Protein AF-A0A848LYD4-F1 (afdb_monomer)

pLDDT: mean 81.59, std 17.1, range [39.34, 98.25]

Radius of gyration: 29.25 Å; Cα contacts (8 Å, |Δi|>4): 352; chains: 1; bounding box: 57×79×86 Å

Nearest PDB structures (foldseek):
  7xdi-assembly1_E  TM=4.399E-01  e=3.791E-01  Sulfolobus spindle-shaped virus
  8oe4-assembly1_C  TM=4.076E-01  e=7.966E-01  Homo sapiens
  6wdq-assembly1_C  TM=4.284E-01  e=2.921E+00  Homo sapiens
  8oe0-assembly1_D  TM=6.228E-01  e=7.862E+00  Mus musculus

Mean predicted aligned error: 12.36 Å

Foldseek 3Di:
DWDKDFDAFLFFLLNVCVVLPHQDSVVQQVQPVVVDDPVDDRRGDDGRDITGHGHPVNPDPDDDDDDPPDDDDDDRRHRWDKDKAFDADPVRQGDAQWKKKKFACAVDPPDHTDIDIDGQHRRNMDIDTGGDGFKMKMKTFAQDDPPPVPPPPDPPDDDDDDDDDDDDDDDDDDDDDDDDDDDDDDDDDDDDDDDDDDDDDDDDDDDDDDDPPDPPVPPPRDGDMDMDMDGPSRQGDLLFPLNLLVLLVSVVQDDPDSPDSDDDPRSQVSLLVVCVVVVHDSPDGPVDVVSSVVSSVVSCCVVVVVD

Organism: NCBI:txid394095

Solvent-accessible surface area (backbone atoms only — not comparable to full-atom values): 20006 Å² total; per-residue (Å²): 122,62,44,79,44,70,38,47,76,27,54,44,52,66,59,51,32,48,76,73,70,44,53,55,65,62,65,50,49,65,61,35,50,91,74,55,46,97,94,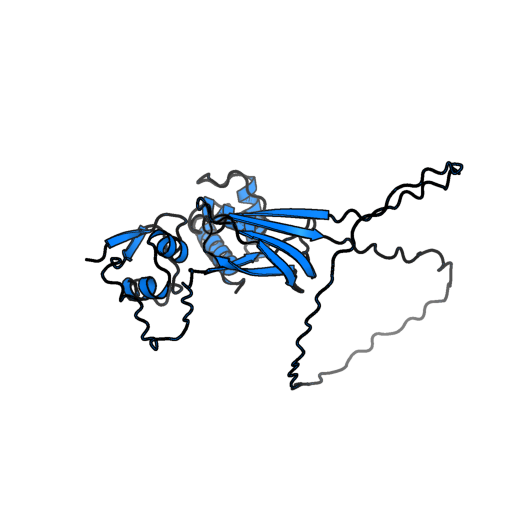41,65,83,72,71,60,54,62,71,40,78,41,45,42,73,38,81,84,74,49,79,75,91,81,81,93,75,71,85,96,61,93,81,85,86,80,83,68,70,48,63,41,80,45,77,46,72,55,57,51,100,86,67,47,53,49,47,64,28,43,33,40,39,38,39,44,65,88,49,92,95,58,82,59,56,74,45,75,53,58,19,37,92,78,8,41,40,80,44,82,39,67,74,40,54,34,32,40,39,36,37,49,42,76,75,76,75,70,75,79,70,69,83,81,79,79,81,80,80,89,75,80,90,75,93,74,80,90,81,83,87,83,82,91,83,85,88,82,90,81,92,73,84,88,81,91,81,88,84,76,94,75,90,80,89,82,82,86,84,81,88,82,83,89,84,90,76,96,74,84,85,70,87,65,78,81,72,72,75,80,68,78,72,65,44,74,47,78,46,82,43,71,38,73,62,58,40,49,55,92,39,58,28,13,42,37,50,51,39,39,74,70,72,30,64,56,68,71,53,86,42,86,59,83,50,74,56,35,46,49,29,52,48,50,54,38,40,74,74,69,42,80,83,83,69,64,84,85,39,66,72,55,44,53,50,48,40,51,51,54,47,48,56,66,64,58,76,108

Secondary structure (DSSP, 8-state):
-PEEEEPPTT--HHHHHHHTT-S-SHHHHHHTGGG--TTS-TT---TT-EEEE--TTTS--------TTS-----PPPPEEEEEE--B-TTS-B-TT-EEEEEEE---TT-PPPEEEEE--TT--EEEEEES-SEEEEEEEE----------TT---------------------------------------------------------------------EEEEEEEETT-PPPTTSHHHHHHHHHHTT---S-TT-SS--HHHHHHHHHHHHHTT--TT--TT-HHHHHHHHHHHHHHHHH--

Structure (mmCIF, N/CA/C/O backbone):
data_AF-A0A848LYD4-F1
#
_entry.id   AF-A0A848LYD4-F1
#
loop_
_atom_site.group_PDB
_atom_site.id
_atom_site.type_symbol
_atom_site.label_atom_id
_atom_site.label_alt_id
_atom_site.label_comp_id
_atom_site.label_asym_id
_atom_site.label_entity_id
_atom_site.label_seq_id
_atom_site.pdbx_PDB_ins_code
_atom_site.Cartn_x
_atom_site.Cartn_y
_atom_site.Cartn_z
_atom_site.occupancy
_atom_site.B_iso_or_equiv
_atom_site.auth_seq_id
_atom_site.auth_comp_id
_atom_site.auth_asym_id
_atom_site.auth_atom_id
_atom_site.pdbx_PDB_model_num
ATOM 1 N N . MET A 1 1 ? -13.965 15.635 22.697 1.00 81.81 1 MET A N 1
ATOM 2 C CA . MET A 1 1 ? -13.596 16.710 21.754 1.00 81.81 1 MET A CA 1
ATOM 3 C C . MET A 1 1 ? -12.701 16.054 20.736 1.00 81.81 1 MET A C 1
ATOM 5 O O . MET A 1 1 ? -11.676 15.542 21.181 1.00 81.81 1 MET A O 1
ATOM 9 N N . PRO A 1 2 ? -13.086 16.040 19.452 1.00 91.94 2 PRO A N 1
ATOM 10 C CA . PRO A 1 2 ? -12.302 15.390 18.412 1.00 91.94 2 PRO A CA 1
ATOM 11 C C . PRO A 1 2 ? -10.880 15.954 18.400 1.00 91.94 2 PRO A C 1
ATOM 13 O O . PRO A 1 2 ? -10.668 17.156 18.590 1.00 91.94 2 PRO A O 1
ATOM 16 N N . GLU A 1 3 ? -9.904 15.066 18.247 1.00 95.94 3 GLU A N 1
ATOM 17 C CA . GLU A 1 3 ? -8.510 15.442 18.054 1.00 95.94 3 GLU A CA 1
ATOM 18 C C . GLU A 1 3 ? -8.339 15.871 16.596 1.00 95.94 3 GLU A C 1
ATOM 20 O O . GLU A 1 3 ? -8.853 15.234 15.684 1.00 95.94 3 GLU A O 1
ATOM 25 N N . THR A 1 4 ? -7.621 16.963 16.364 1.00 97.25 4 THR A N 1
ATOM 26 C CA . THR A 1 4 ? -7.247 17.369 15.010 1.00 97.25 4 THR A CA 1
ATOM 27 C C . THR A 1 4 ? -5.882 16.768 14.673 1.00 97.25 4 THR A C 1
ATOM 29 O O . THR A 1 4 ? -4.929 16.978 15.421 1.00 97.25 4 THR A O 1
ATOM 32 N N . TYR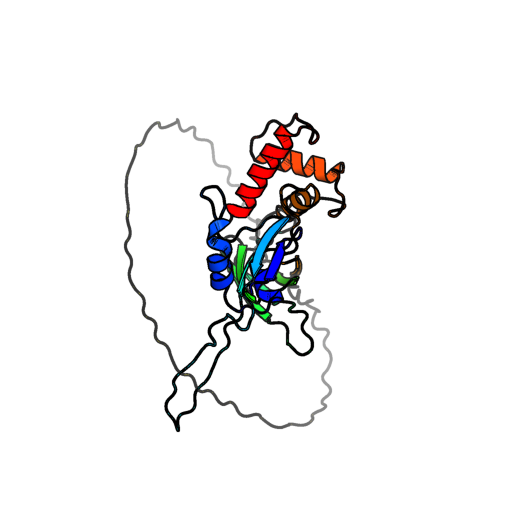 A 1 5 ? -5.793 16.020 13.574 1.00 97.12 5 TYR A N 1
ATOM 33 C CA . TYR A 1 5 ? -4.588 15.330 13.115 1.00 97.12 5 TYR A CA 1
ATOM 34 C C . TYR A 1 5 ? -4.152 15.859 11.748 1.00 97.12 5 TYR A C 1
ATOM 36 O O . TYR A 1 5 ? -4.959 15.907 10.827 1.00 97.12 5 TYR A O 1
ATOM 44 N N . GLU A 1 6 ? -2.885 16.243 11.610 1.00 97.44 6 GLU A N 1
ATOM 45 C CA . GLU A 1 6 ? -2.305 16.655 10.328 1.00 97.44 6 GLU A CA 1
ATOM 46 C C . GLU A 1 6 ? -1.658 15.442 9.649 1.00 97.44 6 GLU A C 1
ATOM 48 O O . GLU A 1 6 ? -0.762 14.816 10.221 1.00 97.44 6 GLU A O 1
ATOM 53 N N . VAL A 1 7 ? -2.136 15.103 8.451 1.00 95.56 7 VAL A N 1
ATOM 54 C CA . VAL A 1 7 ? -1.667 13.962 7.655 1.00 95.56 7 VAL A CA 1
ATOM 55 C C . VAL A 1 7 ? -0.222 14.193 7.236 1.00 95.56 7 VAL A C 1
ATOM 57 O O . VAL A 1 7 ? 0.111 15.232 6.658 1.00 95.56 7 VAL A O 1
ATOM 60 N N . LYS A 1 8 ? 0.655 13.225 7.509 1.00 92.00 8 LYS A N 1
ATOM 61 C CA . LYS A 1 8 ? 2.065 13.313 7.112 1.00 92.00 8 LYS A CA 1
ATOM 62 C C . LYS A 1 8 ? 2.286 12.725 5.715 1.00 92.00 8 LYS A C 1
ATOM 64 O O . LYS A 1 8 ? 1.507 11.882 5.277 1.00 92.00 8 LYS A O 1
ATOM 69 N N . PRO A 1 9 ? 3.364 13.125 5.014 1.00 84.69 9 PRO A N 1
ATOM 70 C CA . PRO A 1 9 ? 3.758 12.474 3.769 1.00 84.69 9 PRO A CA 1
ATOM 71 C C . PRO A 1 9 ? 3.884 10.956 3.932 1.00 84.69 9 PRO A C 1
ATOM 73 O O . PRO A 1 9 ? 4.543 10.495 4.863 1.00 84.69 9 PRO A O 1
ATOM 76 N N . GLY A 1 10 ? 3.256 10.212 3.018 1.00 80.88 10 GLY A N 1
ATOM 77 C CA . GLY A 1 10 ? 3.262 8.748 2.995 1.00 80.88 10 GLY A CA 1
ATOM 78 C C . GLY A 1 10 ? 2.257 8.076 3.936 1.00 80.88 10 GLY A C 1
ATOM 79 O O . GLY A 1 10 ? 2.180 6.858 3.938 1.00 80.88 10 GLY A O 1
ATOM 80 N N . GLU A 1 11 ? 1.481 8.824 4.729 1.00 89.44 11 GLU A N 1
ATOM 81 C CA . GLU A 1 11 ? 0.386 8.233 5.507 1.00 89.44 11 GLU A CA 1
ATOM 82 C C . GLU A 1 11 ? -0.871 8.089 4.643 1.00 89.44 11 GLU A C 1
ATOM 84 O O . GLU A 1 11 ? -1.305 9.049 4.006 1.00 89.44 11 GLU A O 1
ATOM 89 N N . ASP A 1 12 ? -1.495 6.913 4.680 1.00 90.62 12 ASP A N 1
ATOM 90 C CA . ASP A 1 12 ? -2.845 6.703 4.160 1.00 90.62 12 ASP A CA 1
ATOM 91 C C . ASP A 1 12 ? -3.890 6.665 5.291 1.00 90.62 12 ASP A C 1
ATOM 93 O O . ASP A 1 12 ? -3.578 6.542 6.483 1.00 90.62 12 ASP A O 1
ATOM 97 N N . LEU A 1 13 ? -5.167 6.790 4.920 1.00 93.12 13 LEU A N 1
ATOM 98 C CA . LEU A 1 13 ? -6.261 6.857 5.887 1.00 93.12 13 LEU A CA 1
ATOM 99 C C . LEU A 1 13 ? -6.416 5.550 6.684 1.00 93.12 13 LEU A C 1
ATOM 101 O O . LEU A 1 13 ? -6.798 5.597 7.855 1.00 93.12 13 LEU A O 1
ATOM 105 N N . VAL A 1 14 ? -6.096 4.401 6.084 1.00 93.62 14 VAL A N 1
ATOM 106 C CA . VAL A 1 14 ? -6.198 3.073 6.707 1.00 93.62 14 VAL A CA 1
ATOM 107 C C . VAL A 1 14 ? -5.143 2.913 7.807 1.00 93.62 14 VAL A C 1
ATOM 109 O O . VAL A 1 14 ? -5.467 2.499 8.922 1.00 93.62 14 VAL A O 1
ATOM 112 N N . HIS A 1 15 ? -3.906 3.332 7.550 1.00 92.12 15 HIS A N 1
ATOM 113 C CA . HIS A 1 15 ? -2.811 3.366 8.511 1.00 92.12 15 HIS A CA 1
ATOM 114 C C . HIS A 1 15 ? -3.064 4.367 9.633 1.00 92.12 15 HIS A C 1
ATOM 116 O O . HIS A 1 15 ? -2.815 4.048 10.798 1.00 92.12 15 HIS A O 1
ATOM 122 N N . ILE A 1 16 ? -3.607 5.549 9.322 1.00 94.50 16 ILE A N 1
ATOM 123 C CA . ILE A 1 16 ? -4.006 6.526 10.345 1.00 94.50 16 ILE A CA 1
ATOM 124 C C . ILE A 1 16 ? -5.111 5.940 11.231 1.00 94.50 16 ILE A C 1
ATOM 126 O O . ILE A 1 16 ? -5.024 6.023 12.461 1.00 94.50 16 ILE A O 1
ATOM 130 N N . ALA A 1 17 ? -6.124 5.305 10.633 1.00 94.44 17 ALA A N 1
ATOM 131 C CA . ALA A 1 17 ? -7.200 4.638 11.358 1.00 94.44 17 ALA A CA 1
ATOM 132 C C . ALA A 1 17 ? -6.654 3.557 12.296 1.00 94.44 17 ALA A C 1
ATOM 134 O O . ALA A 1 17 ? -6.949 3.564 13.494 1.00 94.44 17 ALA A O 1
ATOM 135 N N . HIS A 1 18 ? -5.790 2.687 11.779 1.00 93.25 18 HIS A N 1
ATOM 136 C CA . HIS A 1 18 ? -5.153 1.631 12.552 1.00 93.25 18 HIS A CA 1
ATOM 137 C C . HIS A 1 18 ? -4.287 2.191 13.695 1.00 93.25 18 HIS A C 1
ATOM 139 O O . HIS A 1 18 ? -4.443 1.786 14.847 1.00 93.25 18 HIS A O 1
ATOM 145 N N . ALA A 1 19 ? -3.445 3.195 13.424 1.00 92.38 19 ALA A N 1
ATOM 146 C CA . ALA A 1 19 ? -2.575 3.829 14.419 1.00 92.38 19 ALA A CA 1
ATOM 147 C C . ALA A 1 19 ? -3.354 4.531 15.543 1.00 92.38 19 ALA A C 1
ATOM 149 O O . ALA A 1 19 ? -2.893 4.595 16.685 1.00 92.38 19 ALA A O 1
ATOM 150 N N . LYS A 1 20 ? -4.549 5.045 15.240 1.00 93.81 20 LYS A N 1
ATOM 151 C CA . LYS A 1 20 ? -5.457 5.645 16.225 1.00 9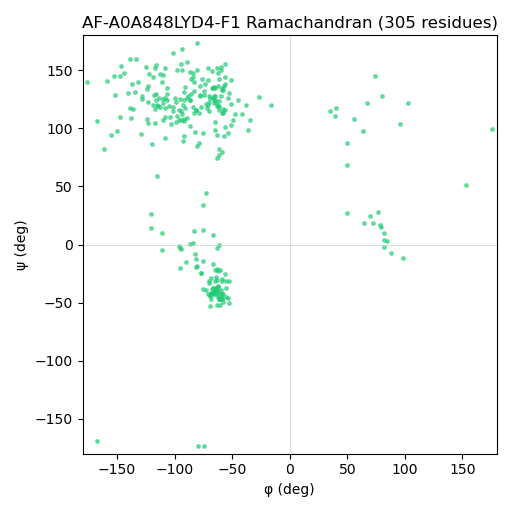3.81 20 LYS A CA 1
ATOM 152 C C . LYS A 1 20 ? -6.377 4.619 16.906 1.00 93.81 20 LYS A C 1
ATOM 154 O O . LYS A 1 20 ? -7.144 4.988 17.796 1.00 93.81 20 LYS A O 1
ATOM 159 N N . GLY A 1 21 ? -6.255 3.336 16.559 1.00 91.88 21 GLY A N 1
ATOM 160 C CA . GLY A 1 21 ? -6.992 2.234 17.175 1.00 91.88 21 GLY A CA 1
ATOM 161 C C . GLY A 1 21 ? -8.446 2.134 16.720 1.00 91.88 21 GLY A C 1
ATOM 162 O O . GLY A 1 21 ? -9.287 1.679 17.497 1.00 91.88 21 GLY A O 1
ATOM 163 N N . PHE A 1 22 ? -8.750 2.593 15.505 1.00 91.81 22 PHE A N 1
ATOM 164 C CA . PHE A 1 22 ? -10.034 2.342 14.863 1.00 91.81 22 PHE A CA 1
ATOM 165 C C . PHE A 1 22 ? -10.022 0.984 14.170 1.00 91.81 22 PHE A C 1
ATOM 167 O O . PHE A 1 22 ? -9.013 0.531 13.637 1.00 91.81 22 PHE A O 1
ATOM 174 N N . ASN A 1 23 ? -11.192 0.356 14.157 1.00 91.19 23 ASN A N 1
ATOM 175 C CA . ASN A 1 23 ? -11.413 -0.967 13.578 1.00 91.19 23 ASN A CA 1
ATOM 176 C C . ASN A 1 23 ? -12.278 -0.878 12.308 1.00 91.19 23 ASN A C 1
ATOM 178 O O . ASN A 1 23 ? -12.572 -1.891 11.681 1.00 91.19 23 ASN A O 1
ATOM 182 N N . ASN A 1 24 ? -12.752 0.330 11.993 1.00 90.88 24 ASN A N 1
ATOM 183 C CA . ASN A 1 24 ? -13.570 0.651 10.837 1.00 90.88 24 ASN A CA 1
ATOM 184 C C . ASN A 1 24 ? -13.113 2.006 10.275 1.00 90.88 24 ASN A C 1
ATOM 186 O O . ASN A 1 24 ? -12.986 2.977 11.026 1.00 90.88 24 ASN A O 1
ATOM 190 N N . LEU A 1 25 ? -12.884 2.051 8.965 1.00 93.69 25 LEU A N 1
ATOM 191 C CA . LEU A 1 25 ? -12.513 3.247 8.222 1.00 93.69 25 LEU A CA 1
ATOM 192 C C . LEU A 1 25 ? -13.678 4.243 8.118 1.00 93.69 25 LEU A C 1
ATOM 194 O O . LEU A 1 25 ? -13.451 5.453 8.144 1.00 93.69 25 LEU A O 1
ATOM 198 N N . ASP A 1 26 ? -14.923 3.750 8.083 1.00 93.19 26 ASP A N 1
ATOM 199 C CA . ASP A 1 26 ? -16.129 4.570 7.906 1.00 93.19 26 ASP A CA 1
ATOM 200 C C . ASP A 1 26 ? -16.225 5.683 8.945 1.00 93.19 26 ASP A C 1
ATOM 202 O O . ASP A 1 26 ? -16.599 6.804 8.625 1.00 93.19 26 ASP A O 1
ATOM 206 N N . THR A 1 27 ? -15.821 5.410 10.188 1.00 92.69 27 THR A N 1
ATOM 207 C CA . THR A 1 27 ? -15.883 6.408 11.259 1.00 92.69 27 THR A CA 1
ATOM 208 C C . THR A 1 27 ? -14.990 7.618 10.984 1.00 92.69 27 THR A C 1
ATOM 210 O O . THR A 1 27 ? -15.367 8.747 11.294 1.00 92.69 27 THR A O 1
ATOM 213 N N . LEU A 1 28 ? -13.818 7.402 10.383 1.00 94.38 28 LEU A N 1
ATOM 214 C CA . LEU A 1 28 ? -12.938 8.489 9.957 1.00 94.38 28 LEU A CA 1
ATOM 215 C C . LEU A 1 28 ? -13.458 9.164 8.688 1.00 94.38 28 LEU A C 1
ATOM 217 O O . LEU A 1 28 ? -13.392 10.388 8.597 1.00 94.38 28 LEU A O 1
ATOM 221 N N . LEU A 1 29 ? -14.013 8.402 7.743 1.00 95.06 29 LEU A N 1
ATOM 222 C CA . LEU A 1 29 ? -14.612 8.952 6.524 1.00 95.06 29 LEU A CA 1
ATOM 223 C C . LEU A 1 29 ? -15.793 9.882 6.834 1.00 95.06 29 LEU A C 1
ATOM 225 O O . LEU A 1 29 ? -15.845 10.988 6.300 1.00 95.06 29 LEU A O 1
ATOM 229 N N . GLU A 1 30 ? -16.707 9.464 7.712 1.00 94.88 30 GLU A N 1
ATOM 230 C CA . GLU A 1 30 ? -17.881 10.236 8.142 1.00 94.88 30 GLU A CA 1
ATOM 231 C C . GLU A 1 30 ? -17.485 11.492 8.925 1.00 94.88 30 GLU A C 1
ATOM 233 O O . GLU A 1 30 ? -18.010 12.576 8.674 1.00 94.88 30 GLU A O 1
ATOM 238 N N . ALA A 1 31 ? -16.513 11.381 9.837 1.00 94.94 31 ALA A N 1
ATOM 239 C CA . ALA A 1 31 ? -16.013 12.529 10.596 1.00 94.94 31 ALA A CA 1
ATOM 240 C C . ALA A 1 31 ? -15.352 13.598 9.706 1.00 94.94 31 ALA A C 1
ATOM 242 O O . ALA A 1 31 ? -15.250 14.758 10.109 1.00 94.94 31 ALA A O 1
ATOM 243 N N . ASN A 1 32 ? -14.918 13.211 8.502 1.00 95.94 32 ASN A N 1
ATOM 244 C CA . ASN A 1 32 ? -14.182 14.045 7.558 1.00 95.94 32 ASN A CA 1
ATOM 245 C C . ASN A 1 32 ? -14.905 14.211 6.218 1.00 95.94 32 ASN A C 1
ATOM 247 O O . ASN A 1 32 ? -14.259 14.485 5.212 1.00 95.94 32 ASN A O 1
ATOM 251 N N . GLU A 1 33 ? -16.239 14.099 6.194 1.00 95.69 33 GLU A N 1
ATOM 252 C CA . GLU A 1 33 ? -17.035 14.174 4.959 1.00 95.69 33 GLU A CA 1
ATOM 253 C C . GLU A 1 33 ? -16.743 15.437 4.126 1.00 95.69 33 GLU A C 1
ATOM 255 O O . GLU A 1 33 ? -16.757 15.404 2.899 1.00 95.69 33 GLU A O 1
ATOM 260 N N . ALA A 1 34 ? -16.390 16.539 4.793 1.00 93.94 34 ALA A N 1
ATOM 261 C CA . ALA A 1 34 ? -16.045 17.807 4.157 1.00 93.94 34 ALA A CA 1
ATOM 262 C C . ALA A 1 34 ? -14.746 17.786 3.322 1.00 93.94 34 ALA A C 1
ATOM 264 O O . ALA A 1 34 ? -14.541 18.712 2.538 1.00 93.94 34 ALA A O 1
ATOM 265 N N . LEU A 1 35 ? -13.869 16.787 3.489 1.00 92.75 35 LEU A N 1
ATOM 266 C CA . LEU A 1 35 ? -12.648 16.643 2.684 1.00 92.75 35 LEU A CA 1
ATOM 267 C C . LEU A 1 35 ? -12.905 15.978 1.328 1.00 92.75 35 LEU A C 1
ATOM 269 O O . LEU A 1 35 ? -12.083 16.120 0.424 1.00 92.75 35 LEU A O 1
ATOM 273 N N . TRP A 1 36 ? -14.024 15.267 1.171 1.00 91.62 36 TRP A N 1
ATOM 274 C CA . TRP A 1 36 ? -14.315 14.475 -0.023 1.00 91.62 36 TRP A CA 1
ATOM 275 C C . TRP A 1 36 ? -15.107 15.318 -1.032 1.00 91.62 36 TRP A C 1
ATOM 277 O O . TRP A 1 36 ? -16.329 15.435 -0.959 1.00 91.62 36 TRP A O 1
ATOM 287 N N . THR A 1 37 ? -14.395 15.957 -1.957 1.00 90.69 37 THR A N 1
ATOM 288 C CA . THR A 1 37 ? -14.969 16.731 -3.073 1.00 90.69 37 THR A CA 1
ATOM 289 C C . THR A 1 37 ? -15.116 15.879 -4.336 1.00 90.69 37 THR A C 1
ATOM 291 O O . THR A 1 37 ? -14.517 14.816 -4.416 1.00 90.69 37 THR A O 1
ATOM 294 N N . GLU A 1 38 ? -15.840 16.358 -5.357 1.00 82.44 38 GLU A N 1
ATOM 295 C CA . GLU A 1 38 ? -15.980 15.646 -6.649 1.00 82.44 38 GLU A CA 1
ATOM 296 C C . GLU A 1 38 ? -14.629 15.318 -7.311 1.00 82.44 38 GLU A C 1
ATOM 298 O O . GLU A 1 38 ? -14.501 14.286 -7.958 1.00 82.44 38 GLU A O 1
ATOM 303 N N . ASP A 1 39 ? -13.612 16.158 -7.097 1.00 83.25 39 ASP A N 1
ATOM 304 C CA . ASP A 1 39 ? -12.268 15.977 -7.662 1.00 83.25 39 ASP A CA 1
ATOM 305 C C . ASP A 1 39 ? -11.364 15.029 -6.849 1.00 83.25 39 ASP A C 1
ATOM 307 O O . ASP A 1 39 ? -10.188 14.875 -7.177 1.00 83.25 39 ASP A O 1
ATOM 311 N N . ARG A 1 40 ? -11.865 14.440 -5.754 1.00 84.88 40 ARG A N 1
ATOM 312 C CA . ARG A 1 40 ? -11.059 13.662 -4.809 1.00 84.88 40 ARG A CA 1
ATOM 313 C C . ARG A 1 40 ? -11.669 12.289 -4.562 1.00 84.88 40 ARG A C 1
ATOM 315 O O . ARG A 1 40 ? -12.833 12.190 -4.174 1.00 84.88 40 ARG A O 1
ATOM 322 N N . VAL A 1 41 ? -10.867 11.236 -4.716 1.00 85.25 41 VAL A N 1
ATOM 323 C CA . VAL A 1 41 ? -11.318 9.869 -4.438 1.00 85.25 41 VAL A CA 1
ATOM 324 C C . VAL A 1 41 ? -11.618 9.735 -2.945 1.00 85.25 41 VAL A C 1
ATOM 326 O O . VAL A 1 41 ? -10.881 10.216 -2.078 1.00 85.25 41 VAL A O 1
ATOM 329 N N . ARG A 1 42 ? -12.752 9.113 -2.617 1.00 87.56 42 ARG A N 1
ATOM 330 C CA . ARG A 1 42 ? -13.189 8.949 -1.228 1.00 87.56 42 ARG A CA 1
ATOM 331 C C . ARG A 1 42 ? -12.173 8.087 -0.471 1.00 87.56 42 ARG A C 1
ATOM 333 O O . ARG A 1 42 ? -11.997 6.924 -0.799 1.00 87.56 42 ARG A O 1
ATOM 340 N N . GLY A 1 43 ? -11.564 8.649 0.574 1.00 86.50 43 GLY A N 1
ATOM 341 C CA . GLY A 1 43 ? -10.553 7.971 1.395 1.00 86.50 43 GLY A CA 1
ATOM 342 C C . GLY A 1 43 ? -9.103 8.303 1.037 1.00 86.50 43 GLY A C 1
ATOM 343 O O . GLY A 1 43 ? -8.213 8.026 1.839 1.00 86.50 43 GLY A O 1
ATOM 344 N N . GLU A 1 44 ? -8.860 8.966 -0.093 1.00 88.56 44 GLU A N 1
ATOM 345 C CA . GLU A 1 44 ? -7.534 9.460 -0.462 1.00 88.56 44 GLU A CA 1
ATOM 346 C C . GLU A 1 44 ? -7.160 10.640 0.441 1.00 88.56 44 GLU A C 1
ATOM 348 O O . GLU A 1 44 ? -7.843 11.658 0.422 1.00 88.56 44 GLU A O 1
ATOM 353 N N . VAL A 1 45 ? -6.073 10.555 1.209 1.00 91.81 45 VAL A N 1
ATOM 354 C CA . VAL A 1 45 ? -5.554 11.658 2.042 1.00 91.81 45 VAL A CA 1
ATOM 355 C C . VAL A 1 45 ? -4.235 12.193 1.482 1.00 91.81 45 VAL A C 1
ATOM 357 O O . VAL A 1 45 ? -3.449 11.441 0.914 1.00 91.81 45 VAL A O 1
ATOM 360 N N . HIS A 1 46 ? -3.990 13.498 1.609 1.00 90.38 46 HIS A N 1
ATOM 361 C CA . HIS A 1 46 ? -2.776 14.160 1.127 1.00 90.38 46 HIS A CA 1
ATOM 362 C C . HIS A 1 46 ? -2.011 14.750 2.305 1.00 90.38 46 HIS A C 1
ATOM 364 O O . HIS A 1 46 ? -2.587 15.128 3.325 1.00 90.38 46 HIS A O 1
ATOM 370 N N . ALA A 1 47 ? -0.692 14.853 2.162 1.00 89.94 47 ALA A N 1
ATOM 371 C CA . ALA A 1 47 ? 0.144 15.470 3.181 1.00 89.94 47 ALA A CA 1
ATOM 372 C C . ALA A 1 47 ? -0.302 16.917 3.466 1.00 89.94 47 ALA A C 1
ATOM 374 O O . ALA A 1 47 ? -0.499 17.708 2.544 1.00 89.94 47 ALA A O 1
ATOM 375 N N . GLY A 1 48 ? -0.425 17.268 4.746 1.00 93.44 48 GLY A N 1
ATOM 376 C CA . GLY A 1 48 ? -0.910 18.571 5.207 1.00 93.44 48 GLY A CA 1
ATOM 377 C C . GLY A 1 48 ? -2.432 18.665 5.365 1.00 93.44 48 GLY A C 1
ATOM 378 O O . GLY A 1 48 ? -2.920 19.653 5.921 1.00 93.44 48 GLY A O 1
ATOM 379 N N . ASP A 1 49 ? -3.195 17.651 4.942 1.00 95.94 49 ASP A N 1
ATOM 380 C CA . ASP A 1 49 ? -4.621 17.595 5.252 1.00 95.94 49 ASP A CA 1
ATOM 381 C C . ASP A 1 49 ? -4.857 17.520 6.755 1.00 95.94 49 ASP A C 1
ATOM 383 O O . ASP A 1 49 ? -4.090 16.932 7.515 1.00 95.94 49 ASP A O 1
ATOM 387 N N . THR A 1 50 ? -5.963 18.111 7.190 1.00 97.12 50 THR A N 1
ATOM 388 C CA . THR A 1 50 ? -6.348 18.154 8.595 1.00 97.12 50 THR A CA 1
ATOM 389 C C . THR A 1 50 ? -7.563 17.263 8.831 1.00 97.12 50 THR A C 1
ATOM 391 O O . THR A 1 50 ? -8.680 17.623 8.462 1.00 97.12 50 THR A O 1
ATOM 394 N N . LEU A 1 51 ? -7.351 16.121 9.481 1.00 97.38 51 LEU A N 1
ATOM 395 C CA . LEU A 1 51 ? -8.385 15.159 9.847 1.00 97.38 51 LEU A CA 1
ATOM 396 C C . LEU A 1 51 ? -8.951 15.453 11.240 1.00 97.38 51 LEU A C 1
ATOM 398 O O . LEU A 1 51 ? -8.218 15.680 12.202 1.00 97.38 51 LEU A O 1
ATOM 402 N N . GLN A 1 52 ? -10.270 15.390 11.371 1.00 97.38 52 GLN A N 1
ATOM 403 C CA . GLN A 1 52 ? -10.964 15.260 12.643 1.00 97.38 52 GLN A CA 1
ATOM 404 C C . GLN A 1 52 ? -10.993 13.783 13.031 1.00 97.38 52 GLN A C 1
ATOM 406 O O . GLN A 1 52 ? -11.628 12.960 12.372 1.00 97.38 52 GLN A O 1
ATOM 411 N N . VAL A 1 53 ? -10.291 13.450 14.108 1.00 96.62 53 VAL A N 1
ATOM 412 C CA . VAL A 1 53 ? -10.198 12.104 14.665 1.00 96.62 53 VAL A CA 1
ATOM 413 C C . VAL A 1 53 ? -11.087 12.045 15.911 1.00 96.62 53 VAL A C 1
ATOM 415 O O . VAL A 1 53 ? -10.756 12.675 16.923 1.00 96.62 53 VAL A O 1
ATOM 418 N N . PRO A 1 54 ? -12.225 11.325 15.873 1.00 94.75 54 PRO A N 1
ATOM 419 C CA . PRO A 1 54 ? -13.095 11.178 17.037 1.00 94.75 54 PRO A CA 1
ATOM 420 C C . PRO A 1 54 ? -12.330 10.605 18.228 1.00 94.75 54 PRO A C 1
ATOM 422 O O . PRO A 1 54 ? -11.463 9.742 18.063 1.00 94.75 54 PRO A O 1
ATOM 425 N N . THR A 1 55 ? -12.640 11.045 19.448 1.00 92.44 55 THR A N 1
ATOM 426 C CA . THR A 1 55 ? -12.022 10.392 20.608 1.00 92.44 55 THR A CA 1
ATOM 427 C C . THR A 1 55 ? -12.600 8.995 20.783 1.00 92.44 55 THR A C 1
ATOM 429 O O . THR A 1 55 ? -13.760 8.727 20.477 1.00 92.44 55 THR A O 1
ATOM 432 N N . ARG A 1 56 ? -11.812 8.086 21.362 1.00 83.12 56 ARG A N 1
ATOM 433 C CA . ARG A 1 56 ? -12.271 6.720 21.655 1.00 83.12 56 ARG A CA 1
ATOM 434 C C . ARG A 1 56 ? -13.541 6.670 22.521 1.00 83.12 56 ARG A C 1
ATOM 436 O O . ARG A 1 56 ? -14.273 5.694 22.459 1.00 83.12 56 ARG A O 1
ATOM 443 N N . GLU A 1 57 ? -13.800 7.700 23.325 1.00 83.44 57 GLU A N 1
ATOM 444 C CA . GLU A 1 57 ? -15.009 7.818 24.157 1.00 83.44 57 GLU A CA 1
ATOM 445 C C . GLU A 1 57 ? -16.256 8.231 23.360 1.00 83.44 57 GLU A C 1
ATOM 447 O O . GLU A 1 57 ? -17.375 7.946 23.782 1.00 83.44 57 GLU A O 1
ATOM 452 N N . GLU A 1 58 ? -16.069 8.907 22.224 1.00 82.38 58 GLU A N 1
ATOM 453 C CA . GLU A 1 58 ? -17.142 9.304 21.305 1.00 82.38 58 GLU A CA 1
ATOM 454 C C . GLU A 1 58 ? -17.555 8.139 20.393 1.00 82.38 58 GLU A C 1
ATOM 456 O O . GLU A 1 58 ? -18.665 8.134 19.855 1.00 82.38 58 GLU A O 1
ATOM 461 N N . LEU A 1 59 ? -16.699 7.119 20.262 1.00 81.25 59 LEU A N 1
ATOM 462 C CA . LEU A 1 59 ? -17.052 5.875 19.594 1.00 81.25 59 LEU A CA 1
ATOM 463 C C . LEU A 1 59 ? -18.156 5.168 20.372 1.00 81.25 59 LEU A C 1
ATOM 465 O O . LEU A 1 59 ? -17.997 4.822 21.544 1.00 81.25 59 LEU A O 1
ATOM 469 N N . THR A 1 60 ? -19.275 4.916 19.693 1.00 78.56 60 THR A N 1
ATOM 470 C CA . THR A 1 60 ? -20.368 4.140 20.278 1.00 78.56 60 THR A CA 1
ATOM 471 C C . THR A 1 60 ? -19.828 2.744 20.591 1.00 78.56 60 THR A C 1
ATOM 473 O O . THR A 1 60 ? -19.431 2.035 19.663 1.00 78.56 60 THR A O 1
ATOM 476 N N . PRO A 1 61 ? -19.767 2.329 21.871 1.00 81.44 61 PRO A N 1
ATOM 477 C CA . PRO A 1 61 ? -19.274 1.006 22.206 1.00 81.44 61 PRO A CA 1
ATOM 478 C C . PRO A 1 61 ? -20.143 -0.032 21.500 1.00 81.44 61 PRO A C 1
ATOM 480 O O . PRO A 1 61 ? -21.372 0.052 21.539 1.00 81.44 61 PRO A O 1
ATOM 483 N N . ILE A 1 62 ? -19.505 -1.012 20.862 1.00 82.44 62 ILE A N 1
ATOM 484 C CA . ILE A 1 62 ? -20.218 -2.114 20.220 1.00 82.44 62 ILE A CA 1
ATOM 485 C C . ILE A 1 62 ? -20.911 -2.907 21.330 1.00 82.44 62 ILE A C 1
ATOM 487 O O . ILE A 1 62 ? -20.272 -3.612 22.111 1.00 82.44 62 ILE A O 1
ATOM 491 N N . GLN A 1 63 ? -22.228 -2.746 21.432 1.00 89.62 63 GLN A N 1
ATOM 492 C CA . GLN A 1 63 ? -23.057 -3.470 22.384 1.00 89.62 63 GLN A CA 1
ATOM 493 C C . GLN A 1 63 ? -23.723 -4.643 21.676 1.00 89.62 63 GLN A C 1
ATOM 495 O O . GLN A 1 63 ? -24.465 -4.466 20.713 1.00 89.62 63 GLN A O 1
ATOM 500 N N . ALA A 1 64 ? -23.482 -5.846 22.185 1.00 90.12 64 ALA A N 1
ATOM 501 C CA . ALA A 1 64 ? -24.169 -7.051 21.752 1.00 90.12 64 ALA A CA 1
ATOM 502 C C . ALA A 1 64 ? -25.106 -7.521 22.870 1.00 90.12 64 ALA A C 1
ATOM 504 O O . ALA A 1 64 ? -24.684 -7.711 24.012 1.00 90.12 64 ALA A O 1
ATOM 505 N N . THR A 1 65 ? -26.389 -7.693 22.546 1.00 94.94 65 THR A N 1
ATOM 506 C CA . THR A 1 65 ? -27.357 -8.306 23.463 1.00 94.94 65 THR A CA 1
ATOM 507 C C . THR A 1 65 ? -27.378 -9.806 23.209 1.00 94.94 65 THR A C 1
ATOM 509 O O . THR A 1 65 ? -27.742 -10.240 22.119 1.00 94.94 65 THR A O 1
ATOM 512 N N . CYS A 1 66 ? -27.001 -10.592 24.215 1.00 95.25 66 CYS A N 1
ATOM 513 C CA . CYS A 1 66 ? -26.857 -12.039 24.094 1.00 95.25 66 CYS A CA 1
ATOM 514 C C . CYS A 1 66 ? -27.748 -12.775 25.103 1.00 95.25 66 CYS A C 1
ATOM 516 O O . CYS A 1 66 ? -27.955 -12.311 26.225 1.00 95.25 66 CYS A O 1
ATOM 518 N N . GLU A 1 67 ? -28.252 -13.950 24.724 1.00 95.19 67 GLU A N 1
ATOM 519 C CA . GLU A 1 67 ? -29.010 -14.809 25.638 1.00 95.19 67 GLU A CA 1
ATOM 520 C C . GLU A 1 67 ? -28.121 -15.340 26.772 1.00 95.19 67 GLU A C 1
ATOM 522 O O . GLU A 1 67 ? -27.005 -15.818 26.543 1.00 95.19 67 GLU A O 1
ATOM 527 N N . THR A 1 68 ? -28.630 -15.312 28.004 1.00 94.75 68 THR A N 1
ATOM 528 C CA . THR A 1 68 ? -27.937 -15.897 29.155 1.00 94.75 68 THR A CA 1
ATOM 529 C C . THR A 1 68 ? -27.950 -17.427 29.075 1.00 94.75 68 THR A C 1
ATOM 531 O O . THR A 1 68 ? -28.925 -18.041 28.651 1.00 94.75 68 THR A O 1
ATOM 534 N N . GLY A 1 69 ? -26.847 -18.069 29.473 1.00 95.75 69 GLY A N 1
ATOM 535 C CA . GLY A 1 69 ? -26.729 -19.535 29.483 1.00 95.75 69 GLY A CA 1
ATOM 536 C C . GLY A 1 69 ? -26.318 -20.180 28.153 1.00 95.75 69 GLY A C 1
ATOM 537 O O . GLY A 1 69 ? -26.221 -21.404 28.091 1.00 95.75 69 GLY A O 1
ATOM 538 N N . ARG A 1 70 ? -26.033 -19.392 27.108 1.00 96.56 70 ARG A N 1
ATOM 539 C CA . ARG A 1 70 ? -25.431 -19.871 25.852 1.00 96.56 70 ARG A CA 1
ATOM 540 C C . ARG A 1 70 ? -23.976 -19.418 25.725 1.00 96.56 70 ARG A C 1
ATOM 542 O O . ARG A 1 70 ? -23.593 -18.386 26.274 1.00 96.56 70 ARG A O 1
ATOM 549 N N . ARG A 1 71 ? -23.163 -20.203 25.010 1.00 95.31 71 ARG A N 1
ATOM 550 C CA . ARG A 1 71 ? -21.804 -19.811 24.615 1.00 95.31 71 ARG A CA 1
ATOM 551 C C . ARG A 1 71 ? -21.914 -18.866 23.424 1.00 95.31 71 ARG A C 1
ATOM 553 O O . ARG A 1 71 ? -22.555 -19.207 22.437 1.00 95.31 71 ARG A O 1
ATOM 560 N N . HIS A 1 72 ? -21.278 -17.709 23.536 1.00 95.00 72 HIS A N 1
ATOM 561 C CA . HIS A 1 72 ? -21.191 -16.713 22.472 1.00 95.00 72 HIS A CA 1
ATOM 562 C C . HIS A 1 72 ? -19.720 -16.510 22.118 1.00 95.00 72 HIS A C 1
ATOM 564 O O . HIS A 1 72 ? -18.868 -16.552 23.007 1.00 95.00 72 HIS A O 1
ATOM 570 N N . THR A 1 73 ? -19.437 -16.292 20.838 1.00 94.19 73 THR A N 1
ATOM 571 C CA . THR A 1 73 ? -18.101 -15.956 20.335 1.00 94.19 73 THR A CA 1
ATOM 572 C C . THR A 1 73 ? -18.149 -14.531 19.808 1.00 94.19 73 THR A C 1
ATOM 574 O O . THR A 1 73 ? -18.997 -14.209 18.979 1.00 94.19 73 THR A O 1
ATOM 577 N N . PHE A 1 74 ? -17.252 -13.680 20.294 1.00 92.12 74 PHE A N 1
ATOM 578 C CA . PHE A 1 74 ? -17.096 -12.313 19.810 1.00 92.12 74 PHE A CA 1
ATOM 579 C C . PHE A 1 74 ? -15.821 -12.249 18.983 1.00 92.12 74 PHE A C 1
ATOM 581 O O . PHE A 1 74 ? -14.755 -12.616 19.473 1.00 92.12 74 PHE A O 1
ATOM 588 N N . VAL A 1 75 ? -15.942 -11.793 17.740 1.00 87.19 75 VAL A N 1
ATOM 589 C CA . VAL A 1 75 ? -14.807 -11.596 16.839 1.00 87.19 75 VAL A CA 1
ATOM 590 C C . VAL A 1 75 ? -14.621 -10.098 16.668 1.00 87.19 75 VAL A C 1
ATOM 592 O O . VAL A 1 75 ? -15.548 -9.393 16.265 1.00 87.19 75 VAL A O 1
ATOM 595 N N . CYS A 1 76 ? -13.435 -9.603 17.009 1.00 83.88 76 CYS A N 1
ATOM 596 C CA . CYS A 1 76 ? -13.061 -8.239 16.679 1.00 83.88 76 CYS A CA 1
ATOM 597 C C . CYS A 1 76 ? -12.682 -8.218 15.199 1.00 83.88 76 CYS A C 1
ATOM 599 O O . CYS A 1 76 ? -11.756 -8.919 14.800 1.00 83.8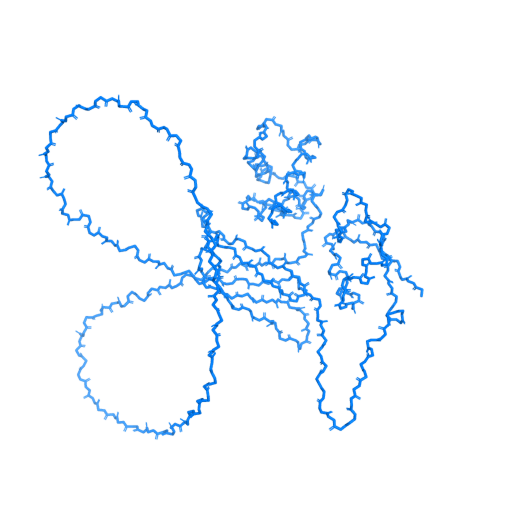8 76 CYS A O 1
ATOM 601 N N . LYS A 1 77 ? -13.411 -7.452 14.384 1.00 88.06 77 LYS A N 1
ATOM 602 C CA . LYS A 1 77 ? -12.980 -7.196 13.010 1.00 88.06 77 LYS A CA 1
ATOM 603 C C . LYS A 1 77 ? -11.754 -6.290 13.077 1.00 88.06 77 LYS A C 1
ATOM 605 O O . LYS A 1 77 ? -11.828 -5.227 13.689 1.00 88.06 77 LYS A O 1
ATOM 610 N N . THR A 1 78 ? -10.646 -6.734 12.505 1.00 90.25 78 THR A N 1
ATOM 611 C CA . THR A 1 78 ? -9.460 -5.900 12.297 1.00 90.25 78 THR A CA 1
ATOM 612 C C . THR A 1 78 ? -9.625 -5.157 10.976 1.00 90.25 78 THR A C 1
ATOM 614 O O . THR A 1 78 ? -10.263 -5.680 10.059 1.00 90.25 78 THR A O 1
ATOM 617 N N . LEU A 1 79 ? -9.072 -3.945 10.879 1.00 93.12 79 LEU A N 1
ATOM 618 C CA . LEU A 1 79 ? -8.931 -3.283 9.586 1.00 93.12 79 LEU A CA 1
ATOM 619 C C . LEU A 1 79 ? -8.091 -4.169 8.668 1.00 93.12 79 LEU A C 1
ATOM 621 O O . LEU A 1 79 ? -7.062 -4.709 9.081 1.00 93.12 79 LEU A O 1
ATOM 625 N N . LYS A 1 80 ? -8.556 -4.312 7.435 1.00 94.06 80 LYS A N 1
ATOM 626 C CA . LYS A 1 80 ? -7.828 -4.983 6.372 1.00 94.06 80 LYS A CA 1
ATOM 627 C C . LYS A 1 80 ? -7.523 -3.981 5.272 1.00 94.06 80 LYS A C 1
ATOM 629 O O . LYS A 1 80 ? -8.251 -2.999 5.125 1.00 94.06 80 LYS A O 1
ATOM 634 N N . MET A 1 81 ? -6.468 -4.252 4.529 1.00 93.44 81 MET A N 1
ATOM 635 C CA . MET A 1 81 ? -6.151 -3.582 3.283 1.00 93.44 81 MET A CA 1
ATOM 636 C C . MET A 1 81 ? -5.985 -4.624 2.187 1.00 93.44 81 MET A C 1
ATOM 638 O O . MET A 1 81 ? -5.651 -5.774 2.469 1.00 93.44 81 MET A O 1
ATOM 642 N N . GLU A 1 82 ? -6.254 -4.212 0.962 1.00 93.56 82 GLU A N 1
ATOM 643 C CA . GLU A 1 82 ? -6.034 -5.024 -0.223 1.00 93.56 82 GLU A CA 1
ATOM 644 C C . GLU A 1 82 ? -4.585 -4.848 -0.679 1.00 93.56 82 GLU A C 1
ATOM 646 O O . GLU A 1 82 ? -4.077 -3.727 -0.767 1.00 93.56 82 GLU A O 1
ATOM 651 N N . VAL A 1 83 ? -3.900 -5.964 -0.895 1.00 93.62 83 VAL A N 1
ATOM 652 C CA . VAL A 1 83 ? -2.563 -6.026 -1.476 1.00 93.62 83 VAL A CA 1
ATOM 653 C C . VAL A 1 83 ? -2.716 -6.597 -2.870 1.00 93.62 83 VAL A C 1
ATOM 655 O O . VAL A 1 83 ? -3.146 -7.737 -3.012 1.00 93.62 83 VAL A O 1
ATOM 658 N N . ARG A 1 84 ? -2.351 -5.792 -3.869 1.00 92.88 84 ARG A N 1
ATOM 659 C CA . ARG A 1 84 ? -2.335 -6.160 -5.282 1.00 92.88 84 ARG A CA 1
ATOM 660 C C . ARG A 1 84 ? -0.904 -6.091 -5.801 1.00 92.88 84 ARG A C 1
ATOM 662 O O . ARG A 1 84 ? -0.300 -5.018 -5.772 1.00 92.88 84 ARG A O 1
ATOM 669 N N . VAL A 1 85 ? -0.339 -7.221 -6.220 1.00 93.31 85 VAL A N 1
ATOM 670 C CA . VAL A 1 85 ? 1.059 -7.316 -6.675 1.00 93.31 85 VAL A CA 1
ATOM 671 C C . VAL A 1 85 ? 1.123 -8.127 -7.960 1.00 93.31 85 VAL A C 1
ATOM 673 O O . VAL A 1 85 ? 0.588 -9.225 -8.011 1.00 93.31 85 VAL A O 1
ATOM 676 N N . LEU A 1 86 ? 1.819 -7.607 -8.970 1.00 94.00 86 LEU A N 1
ATOM 677 C CA . LEU A 1 86 ? 2.133 -8.322 -10.204 1.00 94.00 86 LEU A CA 1
ATOM 678 C C . LEU A 1 86 ? 3.634 -8.660 -10.214 1.00 94.00 86 LEU A C 1
ATOM 680 O O . LEU A 1 86 ? 4.443 -7.809 -10.590 1.00 94.00 86 LEU A O 1
ATOM 684 N N . PRO A 1 87 ? 4.045 -9.838 -9.716 1.00 94.31 87 PRO A N 1
ATOM 685 C CA . PRO A 1 87 ? 5.425 -10.291 -9.802 1.00 94.31 87 PRO A CA 1
ATOM 686 C C . PRO A 1 87 ? 5.804 -10.557 -11.265 1.00 94.31 87 PRO A C 1
ATOM 688 O O . PRO A 1 87 ? 5.132 -11.314 -11.964 1.00 94.31 87 PRO A O 1
ATOM 691 N N . LEU A 1 88 ? 6.897 -9.936 -11.707 1.00 92.19 88 LEU A N 1
ATOM 692 C CA . LEU A 1 88 ? 7.461 -10.096 -13.047 1.00 92.19 88 LEU A CA 1
ATOM 693 C C . LEU A 1 88 ? 8.818 -10.805 -12.968 1.00 92.19 88 LEU A C 1
ATOM 695 O O . LEU A 1 88 ? 9.559 -10.618 -11.997 1.00 92.19 88 LEU A O 1
ATOM 699 N N . ASP A 1 89 ? 9.137 -11.603 -13.979 1.00 93.19 89 ASP A N 1
ATOM 700 C CA . ASP A 1 89 ? 10.436 -12.254 -14.145 1.00 93.19 89 ASP A CA 1
ATOM 701 C C . ASP A 1 89 ? 11.514 -11.307 -14.718 1.00 93.19 89 ASP A C 1
ATOM 703 O O . ASP A 1 89 ? 11.313 -10.095 -14.853 1.00 93.19 89 ASP A O 1
ATOM 707 N N . GLU A 1 90 ? 12.695 -11.850 -15.035 1.00 89.38 90 GLU A N 1
ATOM 708 C CA . GLU A 1 90 ? 13.807 -11.079 -15.615 1.00 89.38 90 GLU A CA 1
ATOM 709 C C . GLU A 1 90 ? 13.502 -10.528 -17.022 1.00 89.38 90 GLU A C 1
ATOM 711 O O . GLU A 1 90 ? 14.122 -9.550 -17.450 1.00 89.38 90 GLU A O 1
ATOM 716 N N . GLU A 1 91 ? 12.544 -11.125 -17.731 1.00 88.75 91 GLU A N 1
ATOM 717 C CA . GLU A 1 91 ? 12.098 -10.727 -19.068 1.00 88.75 91 GLU A CA 1
ATOM 718 C C . GLU A 1 91 ? 10.877 -9.791 -19.030 1.00 88.75 91 GLU A C 1
ATOM 720 O O . GLU A 1 91 ? 10.444 -9.276 -20.067 1.00 88.75 91 GLU A O 1
ATOM 725 N N . GLY A 1 92 ? 10.344 -9.523 -17.835 1.00 87.88 92 GLY A N 1
ATOM 726 C CA . GLY A 1 92 ? 9.145 -8.723 -17.623 1.00 87.88 92 GLY A CA 1
ATOM 727 C C . GLY A 1 92 ? 7.840 -9.483 -17.872 1.00 87.88 92 GLY A C 1
ATOM 728 O O . GLY A 1 92 ? 6.802 -8.838 -18.018 1.00 87.88 92 GLY A O 1
ATOM 729 N N . GLN A 1 93 ? 7.868 -10.817 -17.945 1.00 91.56 93 GLN A N 1
ATOM 730 C CA . GLN A 1 93 ? 6.664 -11.644 -18.009 1.00 91.56 93 GLN A CA 1
ATOM 731 C C . GLN A 1 93 ? 6.114 -11.915 -16.604 1.00 91.56 93 GLN A C 1
ATOM 733 O O . GLN A 1 93 ? 6.880 -12.062 -15.651 1.00 91.56 93 GLN A O 1
ATOM 738 N N . PRO A 1 94 ? 4.783 -11.967 -16.444 1.00 95.06 94 PRO A N 1
ATOM 739 C CA . PRO A 1 94 ? 4.176 -12.253 -15.155 1.00 95.06 94 PRO A CA 1
ATOM 740 C C . PRO A 1 94 ? 4.266 -13.742 -14.798 1.00 95.06 94 PRO A C 1
ATOM 742 O O . PRO A 1 94 ? 4.065 -14.605 -15.654 1.00 95.06 94 PRO A O 1
ATOM 745 N N . TYR A 1 95 ? 4.485 -14.048 -13.517 1.00 95.25 95 TYR A N 1
ATOM 746 C CA . TYR A 1 95 ? 4.406 -15.422 -13.004 1.00 95.25 95 TYR A CA 1
ATOM 747 C C . TYR A 1 95 ? 2.938 -15.852 -12.877 1.00 95.25 95 TYR A C 1
ATOM 749 O O . TYR A 1 95 ? 2.299 -15.529 -11.880 1.00 95.25 95 TYR A O 1
ATOM 757 N N . ARG A 1 96 ? 2.390 -16.553 -13.876 1.00 95.88 96 ARG A N 1
ATOM 758 C CA . ARG A 1 96 ? 0.984 -17.015 -13.923 1.00 95.88 96 ARG A CA 1
ATOM 759 C C . ARG A 1 96 ? 0.803 -18.354 -13.210 1.00 95.88 96 ARG A C 1
ATOM 761 O O . ARG A 1 96 ? 1.663 -19.217 -13.356 1.00 95.88 96 ARG A O 1
ATOM 768 N N . ASN A 1 97 ? -0.319 -18.552 -12.511 1.00 95.88 97 ASN A N 1
ATOM 769 C CA . ASN A 1 97 ? -0.645 -19.797 -11.790 1.00 95.88 97 ASN A CA 1
ATOM 770 C C . ASN A 1 97 ? 0.486 -20.310 -10.872 1.00 95.88 97 ASN A C 1
ATOM 772 O O . ASN A 1 97 ? 0.614 -21.509 -10.631 1.00 95.88 97 ASN A O 1
ATOM 776 N N . ALA A 1 98 ? 1.337 -19.406 -10.387 1.00 95.81 98 ALA A N 1
ATOM 777 C CA . ALA A 1 98 ? 2.497 -19.736 -9.583 1.00 95.81 98 ALA A CA 1
ATOM 778 C C . ALA A 1 98 ? 2.079 -19.814 -8.107 1.00 95.81 98 ALA A C 1
ATOM 780 O O . ALA A 1 98 ? 1.548 -18.828 -7.574 1.00 95.81 98 ALA A O 1
ATOM 781 N N . PRO A 1 99 ? 2.322 -20.942 -7.416 1.00 97.25 99 PRO A N 1
ATOM 782 C CA . PRO A 1 99 ? 2.037 -21.046 -5.996 1.00 97.25 99 PRO A CA 1
ATOM 783 C C . PRO A 1 99 ? 2.870 -20.040 -5.201 1.00 97.25 99 PRO A C 1
ATOM 785 O O . PRO A 1 99 ? 4.073 -19.869 -5.426 1.00 97.25 99 PRO A O 1
ATOM 788 N N . TYR A 1 100 ? 2.229 -19.371 -4.245 1.00 97.88 100 TYR A N 1
ATOM 789 C CA . TYR A 1 100 ? 2.859 -18.359 -3.412 1.00 97.88 100 TYR A CA 1
ATOM 790 C C . TYR A 1 100 ? 2.554 -18.508 -1.924 1.00 97.88 100 TYR A C 1
ATOM 792 O O . TYR A 1 100 ? 1.562 -19.088 -1.482 1.00 97.88 100 TYR A O 1
ATOM 800 N N . THR A 1 101 ? 3.424 -17.888 -1.133 1.00 98.06 101 THR A N 1
ATOM 801 C CA . THR A 1 101 ? 3.223 -17.625 0.287 1.00 98.06 101 THR A CA 1
ATOM 802 C C . THR A 1 101 ? 3.467 -16.146 0.572 1.00 98.06 101 THR A C 1
ATOM 804 O O . THR A 1 101 ? 4.538 -15.618 0.271 1.00 98.06 101 THR A O 1
ATOM 807 N N . LEU A 1 102 ? 2.489 -15.476 1.176 1.00 98.25 102 LEU A N 1
ATOM 808 C CA . LEU A 1 102 ? 2.550 -14.083 1.602 1.00 98.25 102 LEU A CA 1
ATOM 809 C C . LEU A 1 102 ? 2.625 -14.010 3.132 1.00 98.25 102 LEU A C 1
ATOM 811 O O . LEU A 1 102 ? 1.655 -14.294 3.835 1.00 98.25 102 LEU A O 1
ATOM 815 N N . GLU A 1 103 ? 3.785 -13.614 3.648 1.00 97.94 103 GLU A N 1
ATOM 816 C CA . GLU A 1 103 ? 4.041 -13.406 5.076 1.00 97.94 103 GLU A CA 1
ATOM 817 C C . GLU A 1 103 ? 3.863 -11.923 5.416 1.00 97.94 103 GLU A C 1
ATOM 819 O O . GLU A 1 103 ? 4.592 -11.069 4.914 1.00 97.94 103 GLU A O 1
ATOM 824 N N . VAL A 1 104 ? 2.877 -11.585 6.250 1.00 97.19 104 VAL A N 1
ATOM 825 C CA . VAL A 1 104 ? 2.523 -10.188 6.545 1.00 97.19 104 VAL A CA 1
ATOM 826 C C . VAL A 1 104 ? 3.104 -9.767 7.893 1.00 97.19 104 VAL A C 1
ATOM 828 O O . VAL A 1 104 ? 2.673 -10.240 8.939 1.00 97.19 104 VAL A O 1
ATOM 831 N N . HIS A 1 105 ? 4.036 -8.816 7.898 1.00 95.94 105 HIS A N 1
ATOM 832 C CA . HIS A 1 105 ? 4.754 -8.423 9.112 1.00 95.94 105 HIS A CA 1
ATOM 833 C C . HIS A 1 105 ? 4.004 -7.359 9.917 1.00 95.94 105 HIS A C 1
ATOM 835 O O . HIS A 1 105 ? 4.059 -6.159 9.616 1.00 95.94 105 HIS A O 1
ATOM 841 N N . LEU A 1 106 ? 3.340 -7.777 10.998 1.00 93.12 106 LEU A N 1
ATOM 842 C CA . LEU A 1 106 ? 2.532 -6.881 11.837 1.00 93.12 106 LEU A CA 1
ATOM 843 C C . LEU A 1 106 ? 3.386 -6.005 12.763 1.00 93.12 106 LEU A C 1
ATOM 845 O O . LEU A 1 106 ? 2.947 -4.936 13.197 1.00 93.12 106 LEU A O 1
ATOM 849 N N . GLY A 1 107 ? 4.602 -6.450 13.097 1.00 90.06 107 GLY A N 1
ATOM 850 C CA . GLY A 1 107 ? 5.530 -5.715 13.964 1.00 90.06 107 GLY A CA 1
ATOM 851 C C . GLY A 1 107 ? 5.043 -5.537 15.411 1.00 90.06 107 GLY A C 1
ATOM 852 O O . GLY A 1 107 ? 5.534 -4.656 16.120 1.00 90.06 107 GLY A O 1
ATOM 853 N N . GLN A 1 108 ? 4.070 -6.342 15.854 1.00 89.81 108 GLN A N 1
ATOM 854 C CA . GLN A 1 108 ? 3.517 -6.313 17.208 1.00 89.81 108 GLN A CA 1
ATOM 855 C C . GLN A 1 108 ? 4.129 -7.428 18.063 1.00 89.81 108 GLN A C 1
ATOM 857 O O . GLN A 1 108 ? 4.085 -8.601 17.708 1.00 89.81 108 GLN A O 1
ATOM 862 N N . GLU A 1 109 ? 4.693 -7.068 19.218 1.00 93.56 109 GLU A N 1
ATOM 863 C CA . GLU A 1 109 ? 5.310 -8.042 20.123 1.00 93.56 109 GLU A CA 1
ATOM 864 C C . GLU A 1 109 ? 4.274 -9.065 20.623 1.00 93.56 109 GLU A C 1
ATOM 866 O O . GLU A 1 109 ? 3.261 -8.701 21.223 1.00 93.56 109 GLU A O 1
ATOM 871 N N . GLY A 1 110 ? 4.547 -10.353 20.394 1.00 92.56 110 GLY A N 1
ATOM 872 C CA . GLY A 1 110 ? 3.691 -11.458 20.835 1.00 92.56 110 GLY A CA 1
ATOM 873 C C . GLY A 1 110 ? 2.490 -11.755 19.931 1.00 92.56 110 GLY A C 1
ATOM 874 O O . GLY A 1 110 ? 1.635 -12.543 20.333 1.00 92.56 110 GLY A O 1
ATOM 875 N N . VAL A 1 111 ? 2.419 -11.146 18.744 1.00 92.56 111 VAL A N 1
ATOM 876 C CA . VAL A 1 111 ? 1.463 -11.509 17.690 1.00 92.56 111 VAL A CA 1
ATOM 877 C C . VAL A 1 111 ? 2.230 -12.238 16.590 1.00 92.56 111 VAL A C 1
ATOM 879 O O . VAL A 1 111 ? 3.280 -11.767 16.166 1.00 92.56 111 VAL A O 1
ATOM 882 N N . GLU A 1 112 ? 1.738 -13.406 16.180 1.00 96.19 112 GLU A N 1
ATOM 883 C CA . GLU A 1 112 ? 2.305 -14.158 15.056 1.00 96.19 112 GLU A CA 1
ATOM 884 C C . GLU A 1 112 ? 1.940 -13.466 13.738 1.00 96.19 112 GLU A C 1
ATOM 886 O O . GLU A 1 112 ? 0.808 -13.001 13.570 1.00 96.19 112 GLU A O 1
ATOM 891 N N . ASP A 1 113 ? 2.905 -13.387 12.823 1.00 96.38 113 ASP A N 1
ATOM 892 C CA . ASP A 1 113 ? 2.695 -12.821 11.493 1.00 96.38 113 ASP A CA 1
ATOM 893 C C . ASP A 1 113 ? 1.791 -13.771 10.683 1.00 96.38 113 ASP A C 1
ATOM 895 O O . ASP A 1 113 ? 2.069 -14.974 10.617 1.00 96.38 113 ASP A O 1
ATOM 899 N N . PRO A 1 114 ? 0.671 -13.288 10.112 1.00 96.75 114 PRO A N 1
ATOM 900 C CA . PRO A 1 114 ? -0.192 -14.134 9.312 1.00 96.75 114 PRO A CA 1
ATOM 901 C C . PRO A 1 114 ? 0.514 -14.543 8.023 1.00 96.75 114 PRO A C 1
ATOM 903 O O . PRO A 1 114 ? 1.104 -13.715 7.327 1.00 96.75 114 PRO A O 1
ATOM 906 N N . ILE A 1 115 ? 0.397 -15.832 7.718 1.00 97.94 115 ILE A N 1
ATOM 907 C CA . ILE A 1 115 ? 0.880 -16.454 6.492 1.00 97.94 115 ILE A CA 1
ATOM 908 C C . ILE A 1 115 ? -0.346 -16.792 5.648 1.00 97.94 115 ILE A C 1
ATOM 910 O O . ILE A 1 115 ? -1.285 -17.421 6.142 1.00 97.94 115 ILE A O 1
ATOM 914 N N . ILE A 1 116 ? -0.345 -16.329 4.405 1.00 98.12 116 ILE A N 1
ATOM 915 C CA . ILE A 1 116 ? -1.398 -16.583 3.423 1.00 98.12 116 ILE A CA 1
ATOM 916 C C . ILE A 1 116 ? -0.776 -17.388 2.289 1.00 98.12 116 ILE A C 1
ATOM 918 O O . ILE A 1 116 ? 0.277 -17.018 1.780 1.00 98.12 116 ILE A O 1
ATOM 922 N N . GLU A 1 117 ? -1.409 -18.492 1.921 1.00 98.12 117 GLU A N 1
ATOM 923 C CA . GLU A 1 117 ? -0.989 -19.359 0.820 1.00 98.12 117 GLU A CA 1
ATOM 924 C C . GLU A 1 117 ? -2.014 -19.240 -0.306 1.00 98.12 117 GLU A C 1
ATOM 926 O O . GLU A 1 117 ? -3.217 -19.174 -0.038 1.00 98.12 117 GLU A O 1
ATOM 931 N N . GLY A 1 118 ? -1.538 -19.204 -1.547 1.00 97.50 118 GLY A N 1
ATOM 932 C CA . GLY A 1 118 ? -2.385 -19.064 -2.726 1.00 97.50 118 GLY A CA 1
ATOM 933 C C . GLY A 1 118 ? -1.626 -19.364 -4.012 1.00 97.50 118 GLY A C 1
ATOM 934 O O . GLY A 1 118 ? -0.505 -19.865 -3.976 1.00 97.50 118 GLY A O 1
ATOM 935 N N . GLU A 1 119 ? -2.248 -19.055 -5.141 1.00 98.00 119 GLU A N 1
ATOM 936 C CA . GLU A 1 119 ? -1.669 -19.150 -6.482 1.00 98.00 119 GLU A CA 1
ATOM 937 C C . GLU A 1 119 ? -1.952 -17.832 -7.201 1.00 98.00 119 GLU A C 1
ATOM 939 O O . GLU A 1 119 ? -3.024 -17.247 -7.014 1.00 98.00 119 GLU A O 1
ATOM 944 N N . THR A 1 120 ? -0.984 -17.322 -7.965 1.00 97.44 120 THR A N 1
ATOM 945 C CA . THR A 1 120 ? -1.226 -16.146 -8.811 1.00 97.44 120 THR A CA 1
ATOM 946 C C . THR A 1 120 ? -2.286 -16.469 -9.861 1.00 97.44 120 THR A C 1
ATOM 948 O O . THR A 1 120 ? -2.445 -17.623 -10.255 1.00 97.44 120 THR A O 1
ATOM 951 N N . ASP A 1 121 ? -3.030 -15.467 -10.320 1.00 97.12 121 ASP A N 1
ATOM 952 C CA . ASP A 1 121 ? -4.071 -15.693 -11.325 1.00 97.12 121 ASP A CA 1
ATOM 953 C C . ASP A 1 121 ? -3.508 -15.935 -12.747 1.00 97.12 121 ASP A C 1
ATOM 955 O O . ASP A 1 121 ? -2.296 -16.056 -12.970 1.00 97.12 121 ASP A O 1
ATOM 959 N N . GLU A 1 122 ? -4.406 -16.014 -13.736 1.00 96.50 122 GLU A N 1
ATOM 960 C CA . GLU A 1 122 ? -4.051 -16.201 -15.149 1.00 96.50 122 GLU A CA 1
ATOM 961 C C . GLU A 1 122 ? -3.218 -15.045 -15.720 1.00 96.50 122 GLU A C 1
ATOM 963 O O . GLU A 1 122 ? -2.500 -15.248 -16.701 1.00 96.50 122 GLU A O 1
ATOM 968 N N . ASP A 1 123 ? -3.294 -13.855 -15.123 1.00 94.19 123 ASP A N 1
ATOM 969 C CA . ASP A 1 123 ? -2.511 -12.669 -15.474 1.00 94.19 123 ASP A CA 1
ATOM 970 C C . ASP A 1 123 ? -1.263 -12.515 -14.582 1.00 94.19 123 ASP A C 1
ATOM 972 O O . ASP A 1 123 ? -0.450 -11.616 -14.802 1.00 94.19 123 ASP A O 1
ATOM 976 N N . GLY A 1 124 ? -1.077 -13.424 -13.620 1.00 95.81 124 GLY A N 1
ATOM 977 C CA . GLY A 1 124 ? 0.011 -13.457 -12.652 1.00 95.81 124 GLY A CA 1
ATOM 978 C C . GLY A 1 124 ? -0.146 -12.489 -11.481 1.00 95.81 124 GLY A C 1
ATOM 979 O O . GLY A 1 124 ? 0.837 -12.211 -10.802 1.00 95.81 124 GLY A O 1
ATOM 980 N N . VAL A 1 125 ? -1.342 -11.961 -11.223 1.00 96.19 125 VAL A N 1
ATOM 981 C CA . VAL A 1 125 ? -1.618 -11.028 -10.123 1.00 96.19 125 VAL A CA 1
ATOM 982 C C . VAL A 1 125 ? -1.849 -11.790 -8.810 1.00 96.19 125 VAL A C 1
ATOM 984 O O . VAL A 1 125 ? -2.502 -12.831 -8.768 1.00 96.19 125 VAL A O 1
ATOM 987 N N . VAL A 1 126 ? -1.319 -11.246 -7.711 1.00 96.94 126 VAL A N 1
ATOM 988 C CA . VAL A 1 126 ? -1.651 -11.605 -6.323 1.00 96.94 126 VAL A CA 1
ATOM 989 C C . VAL A 1 126 ? -2.601 -10.551 -5.764 1.00 96.94 126 VAL A C 1
ATOM 991 O O . VAL A 1 126 ? -2.202 -9.392 -5.646 1.00 96.94 126 VAL A O 1
ATOM 994 N N . GLU A 1 127 ? -3.816 -10.945 -5.378 1.00 96.69 127 GLU A N 1
ATOM 995 C CA . GLU A 1 127 ? -4.829 -10.068 -4.768 1.00 96.69 127 GLU A CA 1
ATOM 996 C C . GLU A 1 127 ? -5.277 -10.614 -3.408 1.00 96.69 127 GLU A C 1
ATOM 998 O O . GLU A 1 127 ? -5.991 -11.610 -3.326 1.00 96.69 127 GLU A O 1
ATOM 1003 N N . GLU A 1 128 ? -4.867 -9.961 -2.315 1.00 97.50 128 GLU A N 1
ATOM 1004 C CA . GLU A 1 128 ? -5.112 -10.464 -0.960 1.00 97.50 128 GLU A CA 1
ATOM 1005 C C . GLU A 1 128 ? -5.563 -9.400 0.042 1.00 97.50 128 GLU A C 1
ATOM 1007 O O . GLU A 1 128 ? -5.003 -8.309 0.149 1.00 97.50 128 GLU A O 1
ATOM 1012 N N . TRP A 1 129 ? -6.544 -9.759 0.876 1.00 96.19 129 TRP A N 1
ATOM 1013 C CA . TRP A 1 129 ? -7.047 -8.903 1.956 1.00 96.19 129 TRP A CA 1
ATOM 1014 C C . TRP A 1 129 ? -6.320 -9.173 3.276 1.00 96.19 129 TRP A C 1
ATOM 1016 O O . TRP A 1 129 ? -6.775 -9.962 4.125 1.00 96.19 129 TRP A O 1
ATOM 1026 N N . VAL A 1 130 ? -5.224 -8.450 3.486 1.00 96.00 130 VAL A N 1
ATOM 1027 C CA . VAL A 1 130 ? -4.316 -8.605 4.629 1.00 96.00 130 VAL A CA 1
ATOM 1028 C C . VAL A 1 130 ? -4.647 -7.642 5.775 1.00 96.00 130 VAL A C 1
ATOM 1030 O O . VAL A 1 130 ? -5.243 -6.586 5.555 1.00 96.00 130 VAL A O 1
ATOM 1033 N N . PRO A 1 131 ? -4.293 -7.953 7.035 1.00 95.12 131 PRO A N 1
ATOM 1034 C CA . PRO A 1 131 ? -4.330 -6.958 8.105 1.00 95.12 131 PRO A CA 1
ATOM 1035 C C . PRO A 1 131 ? -3.411 -5.772 7.789 1.00 95.12 131 PRO A C 1
ATOM 1037 O O . PRO A 1 131 ? -2.384 -5.945 7.141 1.00 95.12 131 PRO A O 1
ATOM 1040 N N . VAL A 1 132 ? -3.750 -4.580 8.286 1.00 94.19 132 VAL A N 1
ATOM 1041 C CA . VAL A 1 132 ? -2.926 -3.376 8.072 1.00 94.19 132 VAL A CA 1
ATOM 1042 C C . VAL A 1 132 ? -1.509 -3.600 8.602 1.00 94.19 132 VAL A C 1
ATOM 1044 O O . VAL A 1 132 ? -1.295 -3.716 9.812 1.00 94.19 132 VAL A O 1
ATOM 1047 N N . ALA A 1 133 ? -0.548 -3.633 7.688 1.00 94.31 133 ALA A N 1
ATOM 1048 C CA . ALA A 1 133 ? 0.858 -3.887 7.951 1.00 94.31 133 ALA A CA 1
ATOM 1049 C C . ALA A 1 133 ? 1.711 -2.950 7.102 1.00 94.31 133 ALA A C 1
ATOM 1051 O O . ALA A 1 133 ? 1.249 -2.424 6.097 1.00 94.31 133 ALA A O 1
ATOM 1052 N N . LYS A 1 134 ? 2.969 -2.760 7.508 1.00 92.38 134 LYS A N 1
ATOM 1053 C CA . LYS A 1 134 ? 3.923 -1.917 6.769 1.00 92.38 134 LYS A CA 1
ATOM 1054 C C . LYS A 1 134 ? 4.815 -2.694 5.813 1.00 92.38 134 LYS A C 1
ATOM 1056 O O . LYS A 1 134 ? 5.471 -2.118 4.950 1.00 92.38 134 LYS A O 1
ATOM 1061 N N . ARG A 1 135 ? 4.933 -3.999 6.034 1.00 94.69 135 ARG A N 1
ATOM 1062 C CA . ARG A 1 135 ? 5.830 -4.875 5.291 1.00 94.69 135 ARG A CA 1
ATOM 1063 C C . ARG A 1 135 ? 5.177 -6.225 5.101 1.00 94.69 135 ARG A C 1
ATOM 1065 O O . ARG A 1 135 ? 4.448 -6.676 5.983 1.00 94.69 135 ARG A O 1
ATOM 1072 N N . ALA A 1 136 ? 5.483 -6.854 3.985 1.00 96.94 136 ALA A N 1
ATOM 1073 C CA . ALA A 1 136 ? 5.179 -8.249 3.751 1.00 96.94 136 ALA A CA 1
ATOM 1074 C C . ALA A 1 136 ? 6.280 -8.864 2.885 1.00 96.94 136 ALA A C 1
ATOM 1076 O O . ALA A 1 136 ? 6.915 -8.152 2.110 1.00 96.94 136 ALA A O 1
ATOM 1077 N N . THR A 1 137 ? 6.490 -10.166 3.002 1.00 97.31 137 THR A N 1
ATOM 1078 C CA . THR A 1 137 ? 7.389 -10.919 2.129 1.00 97.31 137 THR A CA 1
ATOM 1079 C C . THR A 1 137 ? 6.544 -11.868 1.293 1.00 97.31 137 THR A C 1
ATOM 1081 O O . THR A 1 137 ? 5.859 -12.737 1.831 1.00 97.31 137 THR A O 1
ATOM 1084 N N . LEU A 1 138 ? 6.584 -11.691 -0.026 1.00 97.69 138 LEU A N 1
ATOM 1085 C CA . LEU A 1 138 ? 5.956 -12.586 -0.990 1.00 97.69 138 LEU A CA 1
ATOM 1086 C C . LEU A 1 138 ? 7.006 -13.582 -1.486 1.00 97.69 138 LEU A C 1
ATOM 1088 O O . LEU A 1 138 ? 8.075 -13.189 -1.950 1.00 97.69 138 LEU A O 1
ATOM 1092 N N . ARG A 1 139 ? 6.709 -14.871 -1.364 1.00 97.81 139 ARG A N 1
ATOM 1093 C CA . ARG A 1 139 ? 7.543 -15.976 -1.841 1.00 97.81 139 ARG A CA 1
ATOM 1094 C C . ARG A 1 139 ? 6.782 -16.694 -2.940 1.00 97.81 139 ARG A C 1
ATOM 1096 O O . ARG A 1 139 ? 5.699 -17.190 -2.656 1.00 97.81 139 ARG A O 1
ATOM 1103 N N . LEU A 1 140 ? 7.330 -16.750 -4.147 1.00 97.06 140 LEU A N 1
ATOM 1104 C CA . LEU A 1 140 ? 6.765 -17.521 -5.253 1.00 97.06 140 LEU A CA 1
ATOM 1105 C C . LEU A 1 140 ? 7.612 -18.762 -5.494 1.00 97.06 140 LEU A C 1
ATOM 1107 O O . LEU A 1 140 ? 8.841 -18.673 -5.519 1.00 97.06 140 LEU A O 1
ATOM 1111 N N . LEU A 1 141 ? 6.946 -19.896 -5.662 1.00 95.56 141 LEU A N 1
ATOM 1112 C CA . LEU A 1 141 ? 7.557 -21.147 -6.076 1.00 95.56 141 LEU A CA 1
ATOM 1113 C C . LEU A 1 141 ? 7.383 -21.268 -7.591 1.00 95.56 141 LEU A C 1
ATOM 1115 O O . LEU A 1 141 ? 6.274 -21.472 -8.081 1.00 95.56 141 LEU A O 1
ATOM 1119 N N . VAL A 1 142 ? 8.474 -21.082 -8.326 1.00 93.25 142 VAL A N 1
ATOM 1120 C CA . VAL A 1 142 ? 8.481 -21.151 -9.786 1.00 93.25 142 VAL A CA 1
ATOM 1121 C C . VAL A 1 142 ? 8.816 -22.579 -10.183 1.00 93.25 142 VAL A C 1
ATOM 1123 O O . VAL A 1 142 ? 9.962 -23.019 -10.049 1.00 93.25 142 VAL A O 1
ATOM 1126 N N . VAL A 1 143 ? 7.797 -23.291 -10.656 1.00 88.44 143 VAL A N 1
ATOM 1127 C CA . VAL A 1 143 ? 7.962 -24.581 -11.324 1.00 88.44 143 VAL A CA 1
ATOM 1128 C C . VAL A 1 143 ? 8.341 -24.261 -12.762 1.00 88.44 143 VAL A C 1
ATOM 1130 O O . VAL A 1 143 ? 7.583 -23.601 -13.472 1.00 88.44 143 VAL A O 1
ATOM 1133 N N . ARG A 1 144 ? 9.552 -24.639 -13.171 1.00 81.81 144 ARG A N 1
ATOM 1134 C CA . ARG A 1 144 ? 9.914 -24.579 -14.585 1.00 81.81 144 ARG A CA 1
ATOM 1135 C C . ARG A 1 144 ? 9.271 -25.794 -15.220 1.00 81.81 144 ARG A C 1
ATOM 1137 O O . ARG A 1 144 ? 9.657 -26.906 -14.881 1.00 81.81 144 ARG A O 1
ATOM 1144 N N . ASP A 1 145 ? 8.299 -25.571 -16.095 1.00 76.19 145 ASP A N 1
ATOM 1145 C CA . ASP A 1 145 ? 7.920 -26.617 -17.030 1.00 76.19 145 ASP A CA 1
ATOM 1146 C C . ASP A 1 145 ? 9.200 -26.927 -17.811 1.00 76.19 145 ASP A C 1
ATOM 1148 O O . ASP A 1 145 ? 9.749 -26.043 -18.477 1.00 76.19 145 ASP A O 1
ATOM 1152 N N . GLU A 1 146 ? 9.751 -28.132 -17.637 1.00 68.69 146 GLU A N 1
ATOM 1153 C CA . GLU A 1 146 ? 10.693 -28.669 -18.607 1.00 68.69 146 GLU A CA 1
ATOM 1154 C C . GLU A 1 146 ? 9.919 -28.626 -19.918 1.00 68.69 146 GLU A C 1
ATOM 1156 O O . GLU A 1 146 ? 8.992 -29.416 -20.114 1.00 68.69 146 GLU A O 1
ATOM 1161 N N . GLU A 1 147 ? 10.193 -27.614 -20.753 1.00 61.53 147 GLU A N 1
ATOM 1162 C CA . GLU A 1 147 ? 9.767 -27.646 -22.140 1.00 61.53 147 GLU A CA 1
ATOM 1163 C C . GLU A 1 147 ? 10.192 -29.030 -22.598 1.00 61.53 147 GLU A C 1
ATOM 1165 O O . GLU A 1 147 ? 11.384 -29.341 -22.556 1.00 61.53 147 GLU A O 1
ATOM 1170 N N . GLU A 1 148 ? 9.208 -29.896 -22.873 1.00 57.84 148 GLU A N 1
ATOM 1171 C CA . GLU A 1 148 ? 9.465 -31.163 -23.525 1.00 57.84 148 GLU A CA 1
ATOM 1172 C C . GLU A 1 148 ? 10.322 -30.749 -24.712 1.00 57.84 148 GLU A C 1
ATOM 1174 O O . GLU A 1 148 ? 9.832 -30.046 -25.600 1.00 57.84 148 GLU A O 1
ATOM 1179 N N . ASP A 1 149 ? 11.623 -31.056 -24.649 1.00 57.06 149 ASP A N 1
ATOM 1180 C CA . ASP A 1 149 ? 12.524 -31.021 -25.782 1.00 57.06 149 ASP A CA 1
ATOM 1181 C C . ASP A 1 149 ? 11.872 -32.013 -26.751 1.00 57.06 149 ASP A C 1
ATOM 1183 O O . ASP A 1 149 ? 12.181 -33.204 -26.760 1.00 57.06 149 ASP A O 1
ATOM 1187 N N . GLU A 1 150 ? 10.836 -31.560 -27.463 1.00 59.66 150 GLU A N 1
ATOM 1188 C CA . GLU A 1 150 ? 10.208 -32.266 -28.552 1.00 59.66 150 GLU A CA 1
ATOM 1189 C C . GLU A 1 150 ? 11.340 -32.355 -29.549 1.00 59.66 150 GLU A C 1
ATOM 1191 O O . GLU A 1 150 ? 11.622 -31.389 -30.255 1.00 59.66 150 GLU A O 1
ATOM 1196 N N . ASP A 1 151 ? 12.049 -33.480 -29.483 1.00 57.91 151 ASP A N 1
ATOM 1197 C CA . ASP A 1 151 ? 13.144 -33.856 -30.346 1.00 57.91 151 ASP A CA 1
ATOM 1198 C C . ASP A 1 151 ? 12.835 -33.346 -31.767 1.00 57.91 151 ASP A C 1
ATOM 1200 O O . ASP A 1 151 ? 12.099 -33.973 -32.531 1.00 57.91 151 ASP A O 1
ATOM 1204 N N . GLU A 1 152 ? 13.413 -32.195 -32.142 1.00 57.88 152 GLU A N 1
ATOM 1205 C CA . GLU A 1 152 ? 13.423 -31.676 -33.519 1.00 57.88 152 GLU A CA 1
ATOM 1206 C C . GLU A 1 152 ? 14.269 -32.590 -34.440 1.00 57.88 152 GLU A C 1
ATOM 1208 O O . GLU A 1 152 ? 14.506 -32.288 -35.614 1.00 57.88 152 GLU A O 1
ATOM 1213 N N . ASP A 1 153 ? 14.700 -33.746 -33.935 1.00 59.78 153 ASP A N 1
ATOM 1214 C CA . ASP A 1 153 ? 15.312 -34.837 -34.669 1.00 59.78 153 ASP A CA 1
ATOM 1215 C C . ASP A 1 153 ? 14.220 -35.684 -35.359 1.00 59.78 153 ASP A C 1
ATOM 1217 O O . ASP A 1 153 ? 13.763 -36.685 -34.817 1.00 59.78 153 ASP A O 1
ATOM 1221 N N . ASP A 1 154 ? 13.787 -35.265 -36.560 1.00 57.16 154 ASP A N 1
ATOM 1222 C CA . ASP A 1 154 ? 13.501 -36.140 -37.731 1.00 57.16 154 ASP A CA 1
ATOM 1223 C C . ASP A 1 154 ? 12.449 -35.571 -38.715 1.00 57.16 154 ASP A C 1
ATOM 1225 O O . ASP A 1 154 ? 11.530 -36.264 -39.164 1.00 57.16 154 ASP A O 1
ATOM 1229 N N . LEU A 1 155 ? 12.610 -34.325 -39.174 1.00 59.47 155 LEU A N 1
ATOM 1230 C CA . LEU A 1 155 ? 12.058 -33.917 -40.478 1.00 59.47 155 LEU A CA 1
ATOM 1231 C C . LEU A 1 155 ? 13.183 -33.559 -41.454 1.00 59.47 155 LEU A C 1
ATOM 1233 O O . LEU A 1 155 ? 13.248 -32.458 -41.999 1.00 59.47 155 LEU A O 1
ATOM 1237 N N . GLU A 1 156 ? 14.059 -34.537 -41.708 1.00 61.72 156 GLU A N 1
ATOM 1238 C CA . GLU A 1 156 ? 14.838 -34.567 -42.946 1.00 61.72 156 GLU A CA 1
ATOM 1239 C C . GLU A 1 156 ? 13.877 -34.590 -44.151 1.00 61.72 156 GLU A C 1
ATOM 1241 O O . GLU A 1 156 ? 13.107 -35.529 -44.360 1.00 61.72 156 GLU A O 1
ATOM 1246 N N . ASP A 1 157 ? 13.959 -33.527 -44.951 1.00 60.84 157 ASP A N 1
ATOM 1247 C CA . ASP A 1 157 ? 13.757 -33.506 -46.398 1.00 60.84 157 ASP A CA 1
ATOM 1248 C C . ASP A 1 157 ? 12.483 -34.176 -46.950 1.00 60.84 157 ASP A C 1
ATOM 1250 O O . ASP A 1 157 ? 12.493 -35.287 -47.487 1.00 60.84 157 ASP A O 1
ATOM 1254 N N . SER A 1 158 ? 11.395 -33.404 -47.014 1.00 55.44 158 SER A N 1
ATOM 1255 C CA . SER A 1 158 ? 10.488 -33.514 -48.165 1.00 55.44 158 SER A CA 1
ATOM 1256 C C . SER A 1 158 ? 10.400 -32.182 -48.905 1.00 55.44 158 SER A C 1
ATOM 1258 O O . SER A 1 158 ? 9.528 -31.347 -48.684 1.00 55.44 158 SER A O 1
ATOM 1260 N N . ASP A 1 159 ? 11.358 -32.012 -49.818 1.00 63.75 159 ASP A N 1
ATOM 1261 C CA . ASP A 1 159 ? 11.176 -31.265 -51.058 1.00 63.75 159 ASP A CA 1
ATOM 1262 C C . ASP A 1 159 ? 9.805 -31.608 -51.668 1.00 63.75 159 ASP A C 1
ATOM 1264 O O . ASP A 1 159 ? 9.619 -32.719 -52.161 1.00 63.75 159 ASP A O 1
ATOM 1268 N N . GLU A 1 160 ? 8.866 -30.661 -51.713 1.00 56.00 160 GLU A N 1
ATOM 1269 C CA . GLU A 1 160 ? 7.879 -30.630 -52.796 1.00 56.00 160 GLU A CA 1
ATOM 1270 C C . GLU A 1 160 ? 7.306 -29.219 -53.023 1.00 56.00 160 GLU A C 1
ATOM 1272 O O . GLU A 1 160 ? 6.353 -28.761 -52.402 1.00 56.00 160 GLU A O 1
ATOM 1277 N N . GLU A 1 161 ? 7.958 -28.544 -53.971 1.00 56.34 161 GLU A N 1
ATOM 1278 C CA . GLU A 1 161 ? 7.345 -27.854 -55.111 1.00 56.34 161 GLU A CA 1
ATOM 1279 C C . GLU A 1 161 ? 6.266 -26.789 -54.833 1.00 56.34 161 GLU A C 1
ATOM 1281 O O . GLU A 1 161 ? 5.085 -27.030 -54.583 1.00 56.34 161 GLU A O 1
ATOM 1286 N N . ALA A 1 162 ? 6.715 -25.556 -55.069 1.00 59.78 162 ALA A N 1
ATOM 1287 C CA . ALA A 1 162 ? 5.947 -24.377 -55.424 1.00 59.78 162 ALA A CA 1
ATOM 1288 C C . ALA A 1 162 ? 4.614 -24.652 -56.150 1.00 59.78 162 ALA A C 1
ATOM 1290 O O . ALA A 1 162 ? 4.572 -25.192 -57.256 1.00 59.78 162 ALA A O 1
ATOM 1291 N N . SER A 1 163 ? 3.529 -24.092 -55.612 1.00 51.78 163 SER A N 1
ATOM 1292 C CA . SER A 1 163 ? 2.440 -23.613 -56.460 1.00 51.78 163 SER A CA 1
ATOM 1293 C C . SER A 1 163 ? 1.943 -22.251 -55.989 1.00 51.78 163 SER A C 1
ATOM 1295 O O . SER A 1 163 ? 1.447 -22.071 -54.879 1.00 51.78 163 SER A O 1
ATOM 1297 N N . GLU A 1 164 ? 2.130 -21.283 -56.880 1.00 58.34 164 GLU A N 1
ATOM 1298 C CA . GLU A 1 164 ? 1.562 -19.944 -56.856 1.00 58.34 164 GLU A CA 1
ATOM 1299 C C . GLU A 1 164 ? 0.039 -20.036 -56.658 1.00 58.34 164 GLU A C 1
ATOM 1301 O O . GLU A 1 164 ? -0.667 -20.649 -57.465 1.00 58.34 164 GLU A O 1
ATOM 1306 N N . ARG A 1 165 ? -0.484 -19.428 -55.588 1.00 48.62 165 ARG A N 1
ATOM 1307 C CA . ARG A 1 165 ? -1.921 -19.171 -55.443 1.00 48.62 165 ARG A CA 1
ATOM 1308 C C . ARG A 1 165 ? -2.163 -17.684 -55.227 1.00 48.62 165 ARG A C 1
ATOM 1310 O O . ARG A 1 165 ? -1.611 -17.075 -54.316 1.00 48.62 165 ARG A O 1
ATOM 1317 N N . ASP A 1 166 ? -2.979 -17.146 -56.126 1.00 55.06 166 ASP A N 1
ATOM 1318 C CA . ASP A 1 166 ? -3.486 -15.779 -56.172 1.00 55.06 166 ASP A CA 1
ATOM 1319 C C . ASP A 1 166 ? -4.227 -15.349 -54.888 1.00 55.06 166 ASP A C 1
ATOM 1321 O O . ASP A 1 166 ? -4.815 -16.188 -54.196 1.00 55.06 166 ASP A O 1
ATOM 1325 N N . PRO A 1 167 ? -4.279 -14.034 -54.598 1.00 56.31 167 PRO A N 1
ATOM 1326 C CA . PRO A 1 167 ? -5.035 -13.489 -53.477 1.00 56.31 167 PRO A CA 1
ATOM 1327 C C . PRO A 1 167 ? -6.546 -13.543 -53.751 1.00 56.31 167 PRO A C 1
ATOM 1329 O O . PRO A 1 167 ? -7.043 -12.939 -54.703 1.00 56.31 167 PRO A O 1
ATOM 1332 N N . VAL A 1 168 ? -7.289 -14.234 -52.884 1.00 54.25 168 VAL A N 1
ATOM 1333 C CA . VAL A 1 168 ? -8.756 -14.167 -52.843 1.00 54.25 168 VAL A CA 1
ATOM 1334 C C . VAL A 1 168 ? -9.159 -13.034 -51.902 1.00 54.25 168 VAL A C 1
ATOM 1336 O O . VAL A 1 168 ? -8.997 -13.123 -50.688 1.00 54.25 168 VAL A O 1
ATOM 1339 N N . GLU A 1 169 ? -9.672 -11.955 -52.490 1.00 52.50 169 GLU A N 1
ATOM 1340 C CA . GLU A 1 169 ? -10.434 -10.923 -51.792 1.00 52.50 169 GLU A CA 1
ATOM 1341 C C . GLU A 1 169 ? -11.776 -11.481 -51.292 1.00 52.50 169 GLU A C 1
ATOM 1343 O O . GLU A 1 169 ? -12.543 -12.059 -52.063 1.00 52.50 169 GLU A O 1
ATOM 1348 N N . GLY A 1 170 ? -12.101 -11.165 -50.037 1.00 53.97 170 GLY A N 1
ATOM 1349 C CA . GLY A 1 170 ? -13.476 -10.970 -49.579 1.00 53.97 170 GLY A CA 1
ATOM 1350 C C . GLY A 1 170 ? -14.093 -12.113 -48.776 1.00 53.97 170 GLY A C 1
ATOM 1351 O O . GLY A 1 170 ? -14.246 -13.211 -49.293 1.00 53.97 170 GLY A O 1
ATOM 1352 N N . MET A 1 171 ? -14.508 -11.790 -47.545 1.00 48.34 171 MET A N 1
ATOM 1353 C CA . MET A 1 171 ? -15.674 -12.298 -46.788 1.00 48.34 171 MET A CA 1
ATOM 1354 C C . MET A 1 171 ? -15.588 -11.663 -45.386 1.00 48.34 171 MET A C 1
ATOM 1356 O O . MET A 1 171 ? -14.601 -11.853 -44.690 1.00 48.34 171 MET A O 1
ATOM 1360 N N . SER A 1 172 ? -16.341 -10.598 -45.109 1.00 48.88 172 SER A N 1
ATOM 1361 C CA . SER A 1 172 ? -17.751 -10.543 -44.680 1.00 48.88 172 SER A CA 1
ATOM 1362 C C . SER A 1 172 ? -17.948 -10.823 -43.189 1.00 48.88 172 SER A C 1
ATOM 1364 O O . SER A 1 172 ? -17.472 -11.814 -42.653 1.00 48.88 172 SER A O 1
ATOM 1366 N N . GLU A 1 173 ? -18.669 -9.882 -42.583 1.00 52.81 173 GLU A N 1
ATOM 1367 C CA . GLU A 1 173 ? -19.243 -9.840 -41.240 1.00 52.81 173 GLU A CA 1
ATOM 1368 C C . GLU A 1 173 ? -20.071 -11.094 -40.903 1.00 52.81 173 GLU A C 1
ATOM 1370 O O . GLU A 1 173 ? -20.840 -11.535 -41.751 1.00 52.81 173 GLU A O 1
ATOM 1375 N N . GLU A 1 174 ? -19.983 -11.586 -39.662 1.00 52.69 174 GLU A N 1
ATOM 1376 C CA . GLU A 1 174 ? -21.006 -12.376 -38.938 1.00 52.69 174 GLU A CA 1
ATOM 1377 C C . GLU A 1 174 ? -20.558 -12.432 -37.458 1.00 52.69 174 GLU A C 1
ATOM 1379 O O . GLU A 1 174 ? -19.429 -12.809 -37.170 1.00 52.69 174 GLU A O 1
ATOM 1384 N N . GLU A 1 175 ? -21.198 -11.706 -36.534 1.00 50.12 175 GLU A N 1
ATOM 1385 C CA . GLU A 1 175 ? -22.406 -12.039 -35.749 1.00 50.12 175 GLU A CA 1
ATOM 1386 C C . GLU A 1 175 ? -22.249 -13.182 -34.718 1.00 50.12 175 GLU A C 1
ATOM 1388 O O . GLU A 1 175 ? -22.087 -14.334 -35.099 1.00 50.12 175 GLU A O 1
ATOM 1393 N N . LYS A 1 176 ? -22.538 -12.821 -33.446 1.00 49.59 176 LYS A N 1
ATOM 1394 C CA . LYS A 1 176 ? -23.067 -13.638 -32.319 1.00 49.59 176 LYS A CA 1
ATOM 1395 C C . LYS A 1 176 ? -22.058 -14.611 -31.669 1.00 49.59 176 LYS A C 1
ATOM 1397 O O . LYS A 1 176 ? -21.158 -15.098 -32.321 1.00 49.59 176 LYS A O 1
ATOM 1402 N N . GLU A 1 177 ? -22.079 -14.863 -30.360 1.00 49.44 177 GLU A N 1
ATOM 1403 C CA . GLU A 1 177 ? -23.214 -15.298 -29.539 1.00 49.44 177 GLU A CA 1
ATOM 1404 C C . GLU A 1 177 ? -23.088 -14.870 -28.063 1.00 49.44 177 GLU A C 1
ATOM 1406 O O . GLU A 1 177 ? -22.009 -14.858 -27.478 1.00 49.44 177 GLU A O 1
ATOM 1411 N N . GLU A 1 178 ? -24.239 -14.550 -27.467 1.00 51.44 178 GLU A N 1
ATOM 1412 C CA . GLU A 1 178 ? -24.466 -14.536 -26.022 1.00 51.44 178 GLU A CA 1
ATOM 1413 C C . GLU A 1 178 ? -24.581 -15.993 -25.542 1.00 51.44 178 GLU A C 1
ATOM 1415 O O . GLU A 1 178 ? -25.390 -16.750 -26.086 1.00 51.44 178 GLU A O 1
ATOM 1420 N N . SER A 1 179 ? -23.822 -16.389 -24.516 1.00 56.28 179 SER A N 1
ATOM 1421 C CA . SER A 1 179 ? -24.025 -17.671 -23.833 1.00 56.28 179 SER A CA 1
ATOM 1422 C C . SER A 1 179 ? -24.255 -17.470 -22.337 1.00 56.28 179 SER A C 1
ATOM 1424 O O . SER A 1 179 ? -23.325 -17.230 -21.569 1.00 56.28 179 SER A O 1
ATOM 14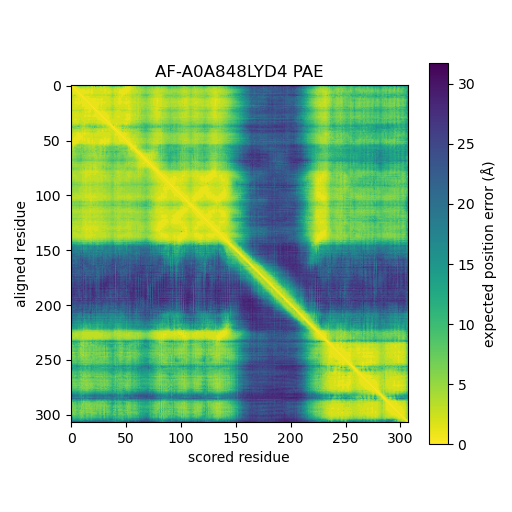26 N N . ASP A 1 180 ? -25.521 -17.608 -21.946 1.00 51.22 180 ASP A N 1
ATOM 1427 C CA . ASP A 1 180 ? -25.973 -17.883 -20.586 1.00 51.22 180 ASP A CA 1
ATOM 1428 C C . ASP A 1 180 ? -25.597 -19.323 -20.182 1.00 51.22 180 ASP A C 1
ATOM 1430 O O . ASP A 1 180 ? -25.977 -20.281 -20.859 1.00 51.22 180 ASP A O 1
ATOM 1434 N N . GLY A 1 181 ? -24.932 -19.495 -19.037 1.00 45.44 181 GLY A N 1
ATOM 1435 C CA . GLY A 1 181 ? -24.749 -20.795 -18.376 1.00 45.44 181 GLY A CA 1
ATOM 1436 C C . GLY A 1 181 ? -24.653 -20.611 -16.861 1.00 45.44 181 GLY A C 1
ATOM 1437 O O . GLY A 1 181 ? -23.668 -20.090 -16.359 1.00 45.44 181 GLY A O 1
ATOM 1438 N N . SER A 1 182 ? -25.746 -20.810 -16.111 1.00 44.47 182 SER A N 1
ATOM 1439 C CA . SER A 1 182 ? -25.991 -21.997 -15.260 1.00 44.47 182 SER A CA 1
ATOM 1440 C C . SER A 1 182 ? -24.731 -22.483 -14.525 1.00 44.47 182 SER A C 1
ATOM 1442 O O . SER A 1 182 ? -23.816 -22.993 -15.152 1.00 44.47 182 SER A O 1
ATOM 1444 N N . GLY A 1 183 ? -24.622 -22.358 -13.205 1.00 45.97 183 GLY A N 1
ATOM 1445 C CA . GLY A 1 183 ? -25.461 -23.078 -12.248 1.00 45.97 183 GLY A CA 1
ATOM 1446 C C . GLY A 1 183 ? -24.723 -24.337 -11.784 1.00 45.97 183 GLY A C 1
ATOM 1447 O O . GLY A 1 183 ? -24.668 -25.318 -12.516 1.00 45.97 183 GLY A O 1
ATOM 1448 N N . GLY A 1 184 ? -24.166 -24.308 -10.572 1.00 43.97 184 GLY A N 1
ATOM 1449 C CA . GLY A 1 184 ? -23.423 -25.431 -10.002 1.00 43.97 184 GLY A CA 1
ATOM 1450 C C . GLY A 1 184 ? -23.297 -25.311 -8.489 1.00 43.97 184 GLY A C 1
ATOM 1451 O O . GLY A 1 184 ? -22.291 -24.840 -7.975 1.00 43.97 184 GLY A O 1
ATOM 1452 N N . GLU A 1 185 ? -24.345 -25.720 -7.778 1.00 47.00 185 GLU A N 1
ATOM 1453 C CA . GLU A 1 185 ? -24.290 -26.012 -6.347 1.00 47.00 185 GLU A CA 1
ATOM 1454 C C . GLU A 1 185 ? -23.478 -27.302 -6.158 1.00 47.00 185 GLU A C 1
ATOM 1456 O O . GLU A 1 185 ? -23.923 -28.365 -6.588 1.00 47.00 185 GLU A O 1
ATOM 1461 N N . ASN A 1 186 ? -22.316 -27.232 -5.505 1.00 44.00 186 ASN A N 1
ATOM 1462 C CA . ASN A 1 186 ? -21.620 -28.424 -5.024 1.00 44.00 186 ASN A CA 1
ATOM 1463 C C . ASN A 1 186 ? -21.517 -28.389 -3.498 1.00 44.00 186 ASN A C 1
ATOM 1465 O O . ASN A 1 186 ? -20.735 -27.648 -2.909 1.00 44.00 186 ASN A O 1
ATOM 1469 N N . ALA A 1 187 ? -22.357 -29.215 -2.877 1.00 51.28 187 ALA A N 1
ATOM 1470 C CA . ALA A 1 187 ? -22.277 -29.616 -1.486 1.00 51.28 187 ALA A CA 1
ATOM 1471 C C . ALA A 1 187 ? -21.515 -30.947 -1.412 1.00 51.28 187 ALA A C 1
ATOM 1473 O O . ALA A 1 187 ? -22.003 -31.968 -1.891 1.00 51.28 187 ALA A O 1
ATOM 1474 N N . MET A 1 188 ? -20.340 -30.939 -0.794 1.00 50.97 188 MET A N 1
ATOM 1475 C CA . MET A 1 188 ? -19.558 -32.116 -0.405 1.00 50.97 188 MET A CA 1
ATOM 1476 C C . MET A 1 188 ? -18.613 -31.667 0.711 1.00 50.97 188 MET A C 1
ATOM 1478 O O . MET A 1 188 ? -18.054 -30.584 0.618 1.00 50.97 188 MET A O 1
ATOM 1482 N N . SER A 1 189 ? -18.320 -32.406 1.767 1.00 49.94 189 SER A N 1
ATOM 1483 C CA . SER A 1 189 ? -18.949 -33.511 2.492 1.00 49.94 189 SER A CA 1
ATOM 1484 C C . SER A 1 189 ? -18.010 -33.734 3.677 1.00 49.94 189 SER A C 1
ATOM 1486 O O . SER A 1 189 ? -16.795 -33.669 3.502 1.00 49.94 189 SER A O 1
ATOM 1488 N N . ASP A 1 190 ? -18.564 -33.990 4.856 1.00 50.50 190 ASP A N 1
ATOM 1489 C CA . ASP A 1 190 ? -17.821 -34.373 6.053 1.00 50.50 190 ASP A CA 1
ATOM 1490 C C . ASP A 1 190 ? -16.907 -35.582 5.788 1.00 50.50 190 ASP A C 1
ATOM 1492 O O . ASP A 1 190 ? -17.380 -36.635 5.350 1.00 50.50 190 ASP A O 1
ATOM 1496 N N . VAL A 1 191 ? -15.614 -35.447 6.095 1.00 52.22 191 VAL A N 1
ATOM 1497 C CA . VAL A 1 191 ? -14.700 -36.584 6.253 1.00 52.22 191 VAL A CA 1
ATOM 1498 C C . VAL A 1 191 ? -13.974 -36.429 7.586 1.00 52.22 191 VAL A C 1
ATOM 1500 O O . VAL A 1 191 ? -12.986 -35.711 7.715 1.00 52.22 191 VAL A O 1
ATOM 1503 N N . ASP A 1 192 ? -14.534 -37.101 8.592 1.00 50.69 192 ASP A N 1
ATOM 1504 C CA . ASP A 1 192 ? -13.810 -37.585 9.761 1.00 50.69 192 ASP A CA 1
ATOM 1505 C C . ASP A 1 192 ? -12.743 -38.578 9.284 1.00 50.69 192 ASP A C 1
ATOM 1507 O O . ASP A 1 192 ? -13.100 -39.630 8.754 1.00 50.69 192 ASP A O 1
ATOM 1511 N N . ASP A 1 193 ? -11.459 -38.306 9.521 1.00 53.62 193 ASP A N 1
ATOM 1512 C CA . ASP A 1 193 ? -10.463 -39.375 9.490 1.00 53.62 193 ASP A CA 1
ATOM 1513 C C . ASP A 1 193 ? -9.456 -39.235 10.636 1.00 53.62 193 ASP A C 1
ATOM 1515 O O . ASP A 1 193 ? -8.654 -38.304 10.733 1.00 53.62 193 ASP A O 1
ATOM 1519 N N . ALA A 1 194 ? -9.596 -40.167 11.573 1.00 56.56 194 ALA A N 1
ATOM 1520 C CA . ALA A 1 194 ? -8.751 -40.354 12.729 1.00 56.56 194 ALA A CA 1
ATOM 1521 C C . ALA A 1 194 ? -7.748 -41.453 12.387 1.00 56.56 194 ALA A C 1
ATOM 1523 O O . ALA A 1 194 ? -8.130 -42.622 12.332 1.00 56.56 194 ALA A O 1
ATOM 1524 N N . HIS A 1 195 ? -6.471 -41.101 12.233 1.00 48.09 195 HIS A N 1
ATOM 1525 C CA . HIS A 1 195 ? -5.420 -42.099 12.076 1.00 48.09 195 HIS A CA 1
ATOM 1526 C C . HIS A 1 195 ? -4.422 -42.111 13.236 1.00 48.09 195 HIS A C 1
ATOM 1528 O O . HIS A 1 195 ? -3.758 -41.134 13.574 1.00 48.09 195 HIS A O 1
ATOM 1534 N N . GLU A 1 196 ? -4.406 -43.289 13.859 1.00 44.81 196 GLU A N 1
ATOM 1535 C CA . GLU A 1 196 ? -3.579 -43.766 14.956 1.00 44.81 196 GLU A CA 1
ATOM 1536 C C . GLU A 1 196 ? -2.083 -43.789 14.606 1.00 44.81 196 GLU A C 1
ATOM 1538 O O . GLU A 1 196 ? -1.687 -44.204 13.518 1.00 44.81 196 GLU A O 1
ATOM 1543 N N . GLU A 1 197 ? -1.239 -43.451 15.582 1.00 52.62 197 GLU A N 1
ATOM 1544 C CA . GLU A 1 197 ? 0.207 -43.661 15.511 1.00 52.62 197 GLU A CA 1
ATOM 1545 C C . GLU A 1 197 ? 0.595 -45.139 15.708 1.00 52.62 197 GLU A C 1
ATOM 1547 O O . GLU A 1 197 ? 0.221 -45.744 16.721 1.00 52.62 197 GLU A O 1
ATOM 1552 N N . PRO A 1 198 ? 1.465 -45.713 14.854 1.00 53.19 198 PRO A N 1
ATOM 1553 C CA . PRO A 1 198 ? 2.179 -46.933 15.193 1.00 53.19 198 PRO A CA 1
ATOM 1554 C C . PRO A 1 198 ? 3.613 -46.667 15.683 1.00 53.19 198 PRO A C 1
ATOM 1556 O O . PRO A 1 198 ? 4.566 -46.453 14.939 1.00 53.19 198 PRO A O 1
ATOM 1559 N N . SER A 1 199 ? 3.740 -46.818 16.998 1.00 47.16 199 SER A N 1
ATOM 1560 C CA . SER A 1 199 ? 4.853 -47.408 17.751 1.00 47.16 199 SER A CA 1
ATOM 1561 C C . SER A 1 199 ? 5.863 -48.278 16.957 1.00 47.16 199 SER A C 1
ATOM 1563 O O . SER A 1 199 ? 5.562 -49.366 16.473 1.00 47.16 199 SER A O 1
ATOM 1565 N N . SER A 1 200 ? 7.124 -47.831 16.989 1.00 59.91 200 SER A N 1
ATOM 1566 C CA . SER A 1 200 ? 8.386 -48.577 17.201 1.00 59.91 200 SER A CA 1
ATOM 1567 C C . SER A 1 200 ? 8.564 -50.014 16.656 1.00 59.91 200 SER A C 1
ATOM 1569 O O . SER A 1 200 ? 8.081 -50.974 17.259 1.00 59.91 200 SER A O 1
ATOM 1571 N N . ARG A 1 201 ? 9.490 -50.192 15.695 1.00 42.78 201 ARG A N 1
ATOM 1572 C CA . ARG A 1 201 ? 10.343 -51.398 15.506 1.00 42.78 201 ARG A CA 1
ATOM 1573 C C . ARG A 1 201 ? 11.702 -50.950 14.942 1.00 42.78 201 ARG A C 1
ATOM 1575 O O . ARG A 1 201 ? 11.747 -50.323 13.903 1.00 42.78 201 ARG A O 1
ATOM 1582 N N . SER A 1 202 ? 12.808 -51.003 15.687 1.00 47.44 202 SER A N 1
ATOM 1583 C CA . SER A 1 202 ? 13.664 -52.160 16.016 1.00 47.44 202 SER A CA 1
ATOM 1584 C C . SER A 1 202 ? 14.363 -52.826 14.819 1.00 47.44 202 SER A C 1
ATOM 1586 O O . SER A 1 202 ? 13.814 -53.746 14.228 1.00 47.44 202 SER A O 1
ATOM 1588 N N . ARG A 1 203 ? 15.633 -52.431 14.628 1.00 54.09 203 ARG A N 1
ATOM 1589 C CA . ARG A 1 203 ? 16.833 -53.238 14.312 1.00 54.09 203 ARG A CA 1
ATOM 1590 C C . ARG A 1 203 ? 16.685 -54.390 13.309 1.00 54.09 203 ARG A C 1
ATOM 1592 O O . ARG A 1 203 ? 16.167 -55.442 13.677 1.00 54.09 203 ARG A O 1
ATOM 1599 N N . ARG A 1 204 ? 17.412 -54.283 12.194 1.00 48.31 204 ARG A N 1
ATOM 1600 C CA . ARG A 1 204 ? 18.313 -55.337 11.703 1.00 48.31 204 ARG A CA 1
ATOM 1601 C C . ARG A 1 204 ? 19.455 -54.718 10.903 1.00 48.31 204 ARG A C 1
ATOM 1603 O O . ARG A 1 204 ? 19.241 -53.847 10.075 1.00 48.31 204 ARG A O 1
ATOM 1610 N N . SER A 1 205 ? 20.650 -55.128 11.289 1.00 65.69 205 SER A N 1
ATOM 1611 C CA . SER A 1 205 ? 21.922 -54.937 10.617 1.00 65.69 205 SER A CA 1
ATOM 1612 C C . SER A 1 205 ? 22.138 -56.179 9.769 1.00 65.69 205 SER A C 1
ATOM 1614 O O . SER A 1 205 ? 22.308 -57.247 10.359 1.00 65.69 205 SER A O 1
ATOM 1616 N N . ASP A 1 206 ? 22.104 -56.037 8.454 1.00 51.28 206 ASP A N 1
ATOM 1617 C CA . ASP A 1 206 ? 22.553 -57.064 7.525 1.00 51.28 206 ASP A CA 1
ATOM 1618 C C . ASP A 1 206 ? 23.324 -56.350 6.407 1.00 51.28 206 ASP A C 1
ATOM 1620 O O . ASP A 1 206 ? 22.814 -55.436 5.761 1.00 51.28 206 ASP A O 1
ATOM 1624 N N . ASP A 1 207 ? 24.604 -56.707 6.324 1.00 59.31 207 ASP A N 1
ATOM 1625 C CA . ASP A 1 207 ? 25.570 -56.347 5.297 1.00 59.31 207 ASP A CA 1
ATOM 1626 C C . ASP A 1 207 ? 25.048 -56.751 3.909 1.00 59.31 207 ASP A C 1
ATOM 1628 O O . ASP A 1 207 ? 24.916 -57.943 3.630 1.00 59.31 207 ASP A O 1
ATOM 1632 N N . GLU A 1 208 ? 24.799 -55.775 3.037 1.00 57.38 208 GLU A N 1
ATOM 1633 C CA . GLU A 1 208 ? 24.543 -56.002 1.614 1.00 57.38 208 GLU A CA 1
ATOM 1634 C C . GLU A 1 208 ? 25.555 -55.195 0.784 1.00 57.38 208 GLU A C 1
ATOM 1636 O O . GLU A 1 208 ? 25.924 -54.061 1.098 1.00 57.38 208 GLU A O 1
ATOM 1641 N N . ASP A 1 209 ? 26.052 -55.891 -0.228 1.00 54.94 209 ASP A N 1
ATOM 1642 C CA . ASP A 1 209 ? 27.119 -55.583 -1.171 1.00 54.94 209 ASP A CA 1
ATOM 1643 C C . ASP A 1 209 ? 26.764 -54.336 -2.004 1.00 54.94 209 ASP A C 1
ATOM 1645 O O . ASP A 1 209 ? 25.751 -54.318 -2.698 1.00 54.94 209 ASP A O 1
ATOM 1649 N N . PHE A 1 210 ? 27.577 -53.278 -1.913 1.00 50.44 210 PHE A N 1
ATOM 1650 C CA . PHE A 1 210 ? 27.341 -51.993 -2.582 1.00 50.44 210 PHE A CA 1
ATOM 1651 C C . PHE A 1 210 ? 27.746 -52.109 -4.058 1.00 50.44 210 PHE A C 1
ATOM 1653 O O . PHE A 1 210 ? 28.896 -51.860 -4.433 1.00 50.44 210 PHE A O 1
ATOM 1660 N N . THR A 1 211 ? 26.814 -52.547 -4.902 1.00 58.19 211 THR A N 1
ATOM 1661 C CA . THR A 1 211 ? 26.898 -52.337 -6.346 1.00 58.19 211 THR A CA 1
ATOM 1662 C C . THR A 1 211 ? 26.935 -50.833 -6.607 1.00 58.19 211 THR A C 1
ATOM 1664 O O . THR A 1 211 ? 26.088 -50.108 -6.099 1.00 58.19 211 THR A O 1
ATOM 1667 N N . MET A 1 212 ? 27.930 -50.369 -7.372 1.00 61.94 212 MET A N 1
ATOM 1668 C CA . MET A 1 212 ? 27.877 -49.079 -8.070 1.00 61.94 212 MET A CA 1
ATOM 1669 C C . MET A 1 212 ? 26.705 -49.158 -9.053 1.00 61.94 212 MET A C 1
ATOM 1671 O O . MET A 1 212 ? 26.881 -49.557 -10.202 1.00 61.94 212 MET A O 1
ATOM 1675 N N . GLU A 1 213 ? 25.501 -48.926 -8.544 1.00 57.66 213 GLU A N 1
ATOM 1676 C CA . GLU A 1 213 ? 24.377 -48.486 -9.352 1.00 57.66 213 GLU A CA 1
ATOM 1677 C C . GLU A 1 213 ? 24.763 -47.093 -9.833 1.00 57.66 213 GLU A C 1
ATOM 1679 O O . GLU A 1 213 ? 25.211 -46.271 -9.033 1.00 57.66 213 GLU A O 1
ATOM 1684 N N . ASP A 1 214 ? 24.736 -46.918 -11.154 1.00 53.91 214 ASP A N 1
ATOM 1685 C CA . ASP A 1 214 ? 24.938 -45.645 -11.824 1.00 53.91 214 ASP A CA 1
ATOM 1686 C C . ASP A 1 214 ? 24.263 -44.543 -11.009 1.00 53.91 214 ASP A C 1
ATOM 1688 O O . ASP A 1 214 ? 23.055 -44.603 -10.768 1.00 53.91 214 ASP A O 1
ATOM 1692 N N . ASP A 1 215 ? 25.067 -43.573 -10.570 1.00 55.34 215 ASP A N 1
ATOM 1693 C CA . ASP A 1 215 ? 24.608 -42.274 -10.105 1.00 55.34 215 ASP A CA 1
ATOM 1694 C C . ASP A 1 215 ? 23.896 -41.622 -11.303 1.00 55.34 215 ASP A C 1
ATOM 1696 O O . ASP A 1 215 ? 24.459 -40.797 -12.022 1.00 55.34 215 ASP A O 1
ATOM 1700 N N . ALA A 1 216 ? 22.664 -42.059 -11.574 1.00 62.62 216 ALA A N 1
ATOM 1701 C CA . ALA A 1 216 ? 21.648 -41.180 -12.100 1.00 62.62 216 ALA A CA 1
ATOM 1702 C C . ALA A 1 216 ? 21.570 -40.083 -11.046 1.00 62.62 216 ALA A C 1
ATOM 1704 O O . ALA A 1 216 ? 20.974 -40.261 -9.983 1.00 62.62 216 ALA A O 1
ATOM 1705 N N . GLU A 1 217 ? 22.338 -39.020 -11.272 1.00 62.31 217 GLU A N 1
ATOM 1706 C CA . GLU A 1 217 ? 22.100 -37.745 -10.634 1.00 62.31 217 GLU A CA 1
ATOM 1707 C C . GLU A 1 217 ? 20.637 -37.461 -10.966 1.00 62.31 217 GLU A C 1
ATOM 1709 O O . GLU A 1 217 ? 20.323 -37.104 -12.095 1.00 62.31 217 GLU A O 1
ATOM 1714 N N . ASP A 1 218 ? 19.736 -37.799 -10.033 1.00 59.75 218 ASP A N 1
ATOM 1715 C CA . ASP A 1 218 ? 18.375 -37.294 -10.034 1.00 59.75 218 ASP A CA 1
ATOM 1716 C C . ASP A 1 218 ? 18.571 -35.786 -10.171 1.00 59.75 218 ASP A C 1
ATOM 1718 O O . ASP A 1 218 ? 19.006 -35.118 -9.221 1.00 59.75 218 ASP A O 1
ATOM 1722 N N . ASP A 1 219 ? 18.343 -35.275 -11.378 1.00 63.91 219 ASP A N 1
ATOM 1723 C CA . ASP A 1 219 ? 18.104 -33.870 -11.643 1.00 63.91 219 ASP A CA 1
ATOM 1724 C C . ASP A 1 219 ? 16.803 -33.552 -10.907 1.00 63.91 219 ASP A C 1
ATOM 1726 O O . ASP A 1 219 ? 15.713 -33.517 -11.461 1.00 63.91 219 ASP A O 1
ATOM 1730 N N . VAL A 1 220 ? 16.912 -33.450 -9.579 1.00 62.59 220 VAL A N 1
ATOM 1731 C CA . VAL A 1 220 ? 15.846 -32.980 -8.716 1.00 62.59 220 VAL A CA 1
ATOM 1732 C C . VAL A 1 220 ? 15.668 -31.537 -9.131 1.00 62.59 220 VAL A C 1
ATOM 1734 O O . VAL A 1 220 ? 16.472 -30.682 -8.735 1.00 62.59 220 VAL A O 1
ATOM 1737 N N . GLU A 1 221 ? 14.665 -31.323 -9.979 1.00 65.44 221 GLU A N 1
ATOM 1738 C CA . GLU A 1 221 ? 14.117 -30.037 -10.372 1.00 65.44 221 GLU A CA 1
ATOM 1739 C C . GLU A 1 221 ? 14.191 -29.115 -9.158 1.00 65.44 221 GLU A C 1
ATOM 1741 O O . GLU A 1 221 ? 13.551 -29.320 -8.121 1.00 65.44 221 GLU A O 1
ATOM 1746 N N . ARG A 1 222 ? 15.117 -28.158 -9.215 1.00 71.62 222 ARG A N 1
ATOM 1747 C CA . ARG A 1 222 ? 15.240 -27.183 -8.143 1.00 71.62 222 ARG A CA 1
ATOM 1748 C C . ARG A 1 222 ? 14.203 -26.128 -8.431 1.00 71.62 222 ARG A C 1
ATOM 1750 O O . ARG A 1 222 ? 14.491 -25.220 -9.206 1.00 71.62 222 ARG A O 1
ATOM 1757 N N . ASP A 1 223 ? 13.050 -26.254 -7.783 1.00 82.94 223 ASP A N 1
ATOM 1758 C CA . ASP A 1 223 ? 12.063 -25.184 -7.736 1.00 82.94 223 ASP A CA 1
ATOM 1759 C C . ASP A 1 223 ? 12.777 -23.860 -7.434 1.00 82.94 223 ASP A C 1
ATOM 1761 O O . ASP A 1 223 ? 13.524 -23.730 -6.449 1.00 82.94 223 ASP A O 1
ATOM 1765 N N . GLU A 1 224 ? 12.590 -22.877 -8.309 1.00 90.81 224 GLU A N 1
ATOM 1766 C CA . GLU A 1 224 ? 13.199 -21.570 -8.133 1.00 90.81 224 GLU A CA 1
ATOM 1767 C C . GLU A 1 224 ? 12.315 -20.744 -7.197 1.00 90.81 224 GLU A C 1
ATOM 1769 O O . GLU A 1 224 ? 11.145 -20.484 -7.466 1.00 90.81 224 GLU A O 1
ATOM 1774 N N . LEU A 1 225 ? 12.869 -20.353 -6.047 1.00 93.94 225 LEU A N 1
ATOM 1775 C CA . LEU A 1 225 ? 12.148 -19.561 -5.057 1.00 93.94 225 LEU A CA 1
ATOM 1776 C C . LEU A 1 225 ? 12.428 -18.071 -5.268 1.00 93.94 225 LEU A C 1
ATOM 1778 O O . LEU A 1 225 ? 13.502 -17.577 -4.908 1.00 93.94 225 LEU A O 1
ATOM 1782 N N . VAL A 1 226 ? 11.438 -17.342 -5.775 1.00 95.19 226 VAL A N 1
ATOM 1783 C CA . VAL A 1 226 ? 11.498 -15.883 -5.926 1.00 95.19 226 VAL A CA 1
ATOM 1784 C C . VAL A 1 226 ? 10.999 -15.230 -4.640 1.00 95.19 226 VAL A C 1
ATOM 1786 O O . VAL A 1 226 ? 9.920 -15.550 -4.145 1.00 95.19 226 VAL A O 1
ATOM 1789 N N . ILE A 1 227 ? 11.787 -14.313 -4.071 1.00 96.38 227 ILE A N 1
ATOM 1790 C CA . ILE A 1 227 ? 11.452 -13.614 -2.822 1.00 96.38 227 ILE A CA 1
ATOM 1791 C C . ILE A 1 227 ? 11.354 -12.114 -3.092 1.00 96.38 227 ILE A C 1
ATOM 1793 O O . ILE A 1 227 ? 12.335 -11.482 -3.483 1.00 96.38 227 ILE A O 1
ATOM 1797 N N . LEU A 1 228 ? 10.180 -11.545 -2.827 1.00 94.69 228 LEU A N 1
ATOM 1798 C CA . LEU A 1 228 ? 9.874 -10.131 -2.998 1.00 94.69 228 LEU A CA 1
ATOM 1799 C C . LEU A 1 228 ? 9.550 -9.492 -1.646 1.00 94.69 228 LEU A C 1
ATOM 1801 O O . LEU A 1 228 ? 8.649 -9.919 -0.926 1.00 94.69 228 LEU A O 1
ATOM 1805 N N . GLU A 1 229 ? 10.282 -8.432 -1.313 1.00 94.25 229 GLU A N 1
ATOM 1806 C CA . GLU A 1 229 ? 10.071 -7.638 -0.102 1.00 94.25 229 GLU A CA 1
ATOM 1807 C C . GLU A 1 229 ? 9.126 -6.470 -0.404 1.00 94.25 229 GLU A C 1
ATOM 1809 O O . GLU A 1 229 ? 9.498 -5.498 -1.066 1.00 94.25 229 GLU A O 1
ATOM 1814 N N . LEU A 1 230 ? 7.897 -6.548 0.099 1.00 92.88 230 LEU A N 1
ATOM 1815 C CA . LEU A 1 230 ? 6.845 -5.566 -0.129 1.00 92.88 230 LEU A CA 1
ATOM 1816 C C . LEU A 1 230 ? 6.849 -4.506 0.977 1.00 92.88 230 LEU A C 1
ATOM 1818 O O . LEU A 1 230 ? 6.829 -4.819 2.170 1.00 92.88 230 LEU A O 1
ATOM 1822 N N . ARG A 1 231 ? 6.815 -3.229 0.585 1.00 90.19 231 ARG A N 1
ATOM 1823 C CA . ARG A 1 231 ? 6.602 -2.095 1.498 1.00 90.19 231 ARG A CA 1
ATOM 1824 C C . ARG A 1 231 ? 5.168 -1.603 1.362 1.00 90.19 231 ARG A C 1
ATOM 1826 O O . ARG A 1 231 ? 4.820 -0.933 0.394 1.00 90.19 231 ARG A O 1
ATOM 1833 N N . LEU A 1 232 ? 4.342 -1.946 2.339 1.00 89.31 232 LEU A N 1
ATOM 1834 C CA . LEU A 1 232 ? 2.921 -1.624 2.363 1.00 89.31 232 LEU A CA 1
ATOM 1835 C C . LEU A 1 232 ? 2.721 -0.262 3.048 1.00 89.31 232 LEU A C 1
ATOM 1837 O O . LEU A 1 232 ? 3.209 -0.038 4.153 1.00 89.31 232 LEU A O 1
ATOM 1841 N N . GLY A 1 233 ? 2.031 0.672 2.387 1.00 77.94 233 GLY A N 1
ATOM 1842 C CA . GLY A 1 233 ? 1.669 1.965 2.988 1.00 77.94 233 GLY A CA 1
ATOM 1843 C C . GLY A 1 233 ? 2.822 2.948 3.233 1.00 77.94 233 GLY A C 1
ATOM 1844 O O . GLY A 1 233 ? 2.708 3.799 4.110 1.00 77.94 233 GLY A O 1
ATOM 1845 N N . GLU A 1 234 ? 3.935 2.841 2.498 1.00 75.75 234 GLU A N 1
ATOM 1846 C CA . GLU A 1 234 ? 5.081 3.767 2.609 1.00 75.75 234 GLU A CA 1
ATOM 1847 C C . GLU A 1 234 ? 5.408 4.508 1.299 1.00 75.75 234 GLU A C 1
ATOM 1849 O O . GLU A 1 234 ? 6.469 5.119 1.188 1.00 75.75 234 GLU A O 1
ATOM 1854 N N . LEU A 1 235 ? 4.511 4.497 0.306 1.00 81.19 235 LEU A N 1
ATOM 1855 C CA . LEU A 1 235 ? 4.732 5.249 -0.931 1.00 81.19 235 LEU A CA 1
ATOM 1856 C C . LEU A 1 235 ? 4.739 6.750 -0.645 1.00 81.19 235 LEU A C 1
ATOM 1858 O O . LEU A 1 235 ? 3.743 7.312 -0.176 1.00 81.19 235 LEU A O 1
ATOM 1862 N N . ALA A 1 236 ? 5.835 7.432 -0.988 1.00 84.69 236 ALA A N 1
ATOM 1863 C CA . ALA A 1 236 ? 5.852 8.883 -0.911 1.00 84.69 236 ALA A CA 1
ATOM 1864 C C . ALA A 1 236 ? 4.760 9.481 -1.832 1.00 84.69 236 ALA A C 1
ATOM 1866 O O . ALA A 1 236 ? 4.365 8.860 -2.828 1.00 84.69 236 ALA A O 1
ATOM 1867 N N . PRO A 1 237 ? 4.225 10.678 -1.529 1.00 84.69 237 PRO A N 1
ATOM 1868 C CA . PRO A 1 237 ? 3.164 11.279 -2.334 1.00 84.69 237 PRO A CA 1
ATOM 1869 C C . PRO A 1 237 ? 3.587 11.439 -3.801 1.00 84.69 237 PRO A C 1
ATOM 1871 O O . PRO A 1 237 ? 4.710 11.863 -4.079 1.00 84.69 237 PRO A O 1
ATOM 1874 N N . VAL A 1 238 ? 2.704 11.104 -4.748 1.00 88.94 238 VAL A N 1
ATOM 1875 C CA . VAL A 1 238 ? 3.008 11.097 -6.199 1.00 88.94 238 VAL A CA 1
ATOM 1876 C C . VAL A 1 238 ? 3.417 12.466 -6.747 1.00 88.94 238 VAL A C 1
ATOM 1878 O O . VAL A 1 238 ? 4.045 12.565 -7.791 1.00 88.94 238 VAL A O 1
ATOM 1881 N N . ASP A 1 239 ? 3.057 13.547 -6.067 1.00 86.12 239 ASP A N 1
ATOM 1882 C CA . ASP A 1 239 ? 3.455 14.912 -6.395 1.00 86.12 239 ASP A CA 1
ATOM 1883 C C . ASP A 1 239 ? 4.912 15.231 -6.013 1.00 86.12 239 ASP A C 1
ATOM 1885 O O . ASP A 1 239 ? 5.488 16.198 -6.523 1.00 86.12 239 ASP A O 1
ATOM 1889 N N . THR A 1 240 ? 5.539 14.387 -5.192 1.00 90.69 240 THR A N 1
ATOM 1890 C CA . THR A 1 240 ? 6.951 14.483 -4.809 1.00 90.69 240 THR A CA 1
ATOM 1891 C C . THR A 1 240 ? 7.841 13.640 -5.725 1.00 90.69 240 THR A C 1
ATOM 1893 O O . THR A 1 240 ? 7.422 12.604 -6.231 1.00 90.69 240 THR A O 1
ATOM 1896 N N . ILE A 1 241 ? 9.098 14.057 -5.920 1.00 92.38 241 ILE A N 1
ATOM 1897 C CA . ILE A 1 241 ? 10.071 13.283 -6.714 1.00 92.38 241 ILE A CA 1
ATOM 1898 C C . ILE A 1 241 ? 10.283 11.871 -6.135 1.00 92.38 241 ILE A C 1
ATOM 1900 O O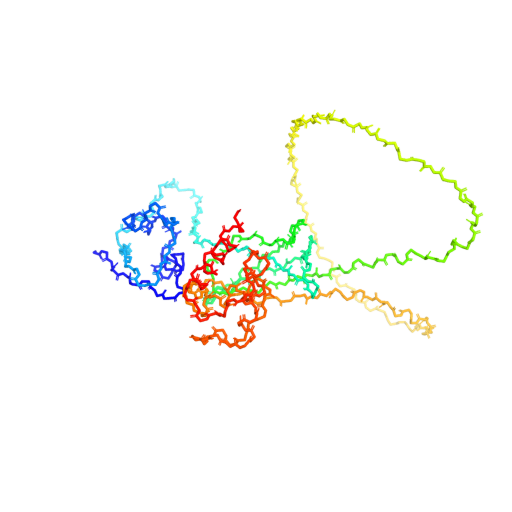 . ILE A 1 241 ? 10.176 10.930 -6.918 1.00 92.38 241 ILE A O 1
ATOM 1904 N N . PRO A 1 242 ? 10.490 11.684 -4.812 1.00 91.81 242 PRO A N 1
ATOM 1905 C CA . PRO A 1 242 ? 10.551 10.351 -4.210 1.00 91.81 242 PRO A CA 1
ATOM 1906 C C . PRO A 1 242 ? 9.329 9.494 -4.544 1.00 91.81 242 PRO A C 1
ATOM 1908 O O . PRO A 1 242 ? 9.476 8.381 -5.027 1.00 91.81 242 PRO A O 1
ATOM 1911 N N . GLY A 1 243 ? 8.116 10.045 -4.424 1.00 90.38 243 GLY A N 1
ATOM 1912 C CA . GLY A 1 243 ? 6.895 9.289 -4.713 1.00 90.38 243 GLY A CA 1
ATOM 1913 C C . GLY A 1 243 ? 6.704 8.943 -6.188 1.00 90.38 243 GLY A C 1
ATOM 1914 O O . GLY A 1 243 ? 6.085 7.926 -6.506 1.00 90.38 243 GLY A O 1
ATOM 1915 N N . MET A 1 244 ? 7.231 9.763 -7.101 1.00 93.25 244 MET A N 1
ATOM 1916 C CA . MET A 1 244 ? 7.295 9.416 -8.522 1.00 93.25 244 MET A CA 1
ATOM 1917 C C . MET A 1 244 ? 8.324 8.312 -8.778 1.00 93.25 244 MET A C 1
ATOM 1919 O O . MET A 1 244 ? 8.019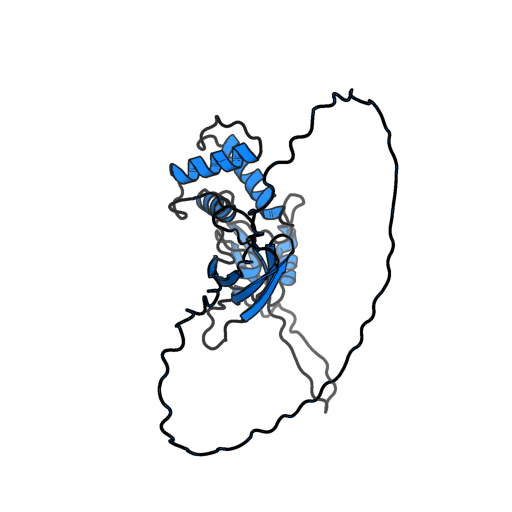 7.392 -9.531 1.00 93.25 244 MET A O 1
ATOM 1923 N N . LYS A 1 245 ? 9.510 8.380 -8.152 1.00 93.56 245 LYS A N 1
ATOM 1924 C CA . LYS A 1 245 ? 10.530 7.324 -8.241 1.00 93.56 245 LYS A CA 1
ATOM 1925 C C . LYS A 1 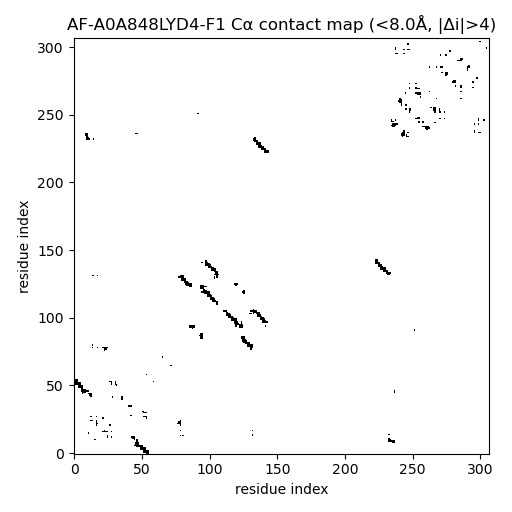245 ? 9.990 5.999 -7.707 1.00 93.56 245 LYS A C 1
ATOM 1927 O O . LYS A 1 245 ? 10.110 5.000 -8.401 1.00 93.56 245 LYS A O 1
ATOM 1932 N N . ASP A 1 246 ? 9.345 6.003 -6.538 1.00 89.56 246 ASP A N 1
ATOM 1933 C CA . ASP A 1 246 ? 8.752 4.804 -5.927 1.00 89.56 246 ASP A CA 1
ATOM 1934 C C . ASP A 1 246 ? 7.763 4.124 -6.876 1.00 89.56 246 ASP A C 1
ATOM 1936 O O . ASP A 1 246 ? 7.826 2.918 -7.092 1.00 89.56 246 ASP A O 1
ATOM 1940 N N . ARG A 1 247 ? 6.886 4.908 -7.514 1.00 90.69 247 ARG A N 1
ATOM 1941 C CA . ARG A 1 247 ? 5.920 4.374 -8.483 1.00 90.69 247 ARG A CA 1
ATOM 1942 C C . ARG A 1 247 ? 6.585 3.869 -9.756 1.00 90.69 247 ARG A C 1
ATOM 1944 O O . ARG A 1 247 ? 6.204 2.815 -10.238 1.00 90.69 247 ARG A O 1
ATOM 1951 N N . LEU A 1 248 ? 7.577 4.583 -10.289 1.00 91.81 248 LEU A N 1
ATOM 1952 C CA . LEU A 1 248 ? 8.348 4.111 -11.444 1.00 91.81 248 LEU A CA 1
ATOM 1953 C C . LEU A 1 248 ? 9.054 2.788 -11.138 1.00 91.81 248 LEU A C 1
ATOM 1955 O O . LEU A 1 248 ? 8.995 1.877 -11.956 1.00 91.81 248 LEU A O 1
ATOM 1959 N N . HIS A 1 249 ? 9.650 2.665 -9.951 1.00 89.94 249 HIS A N 1
ATOM 1960 C CA . HIS A 1 249 ? 10.285 1.430 -9.509 1.00 89.94 249 HIS A CA 1
ATOM 1961 C C . HIS A 1 249 ? 9.289 0.274 -9.414 1.00 89.94 249 HIS A C 1
ATOM 1963 O O . HIS A 1 249 ? 9.574 -0.804 -9.933 1.00 89.94 249 HIS A O 1
ATOM 1969 N N . ASN A 1 250 ? 8.113 0.516 -8.831 1.00 85.00 250 ASN A N 1
ATOM 1970 C CA . ASN A 1 250 ? 7.046 -0.481 -8.754 1.00 85.00 250 ASN A CA 1
ATOM 1971 C C . ASN A 1 250 ? 6.500 -0.883 -10.133 1.00 85.00 250 ASN A C 1
ATOM 1973 O O . ASN A 1 250 ? 6.041 -2.004 -10.295 1.00 85.00 250 ASN A O 1
ATOM 1977 N N . LEU A 1 251 ? 6.573 0.007 -11.126 1.00 86.69 251 LEU A N 1
ATOM 1978 C CA . LEU A 1 251 ? 6.213 -0.268 -12.521 1.00 86.69 251 LEU A CA 1
ATOM 1979 C C . LEU A 1 251 ? 7.354 -0.935 -13.321 1.00 86.69 251 LEU A C 1
ATOM 1981 O O . LEU A 1 251 ? 7.297 -0.985 -14.545 1.00 86.69 251 LEU A O 1
ATOM 1985 N N . GLY A 1 252 ? 8.420 -1.399 -12.660 1.00 87.06 252 GLY A N 1
ATOM 1986 C CA . GLY A 1 252 ? 9.550 -2.076 -13.306 1.00 87.06 252 GLY A CA 1
ATOM 1987 C C . GLY A 1 252 ? 10.590 -1.142 -13.938 1.00 87.06 252 GLY A C 1
ATOM 1988 O O . GLY A 1 252 ? 11.563 -1.615 -14.524 1.00 87.06 252 GLY A O 1
ATOM 1989 N N . TYR A 1 253 ? 10.456 0.183 -13.802 1.00 90.69 253 TYR A N 1
ATOM 1990 C CA . TYR A 1 253 ? 11.473 1.112 -14.293 1.00 90.69 253 TYR A CA 1
ATOM 1991 C C . TYR A 1 253 ? 12.564 1.330 -13.231 1.00 90.69 253 TYR A C 1
ATOM 1993 O O . TYR A 1 253 ? 12.265 1.762 -12.118 1.00 90.69 253 TYR A O 1
ATOM 2001 N N . PRO A 1 254 ? 13.850 1.103 -13.545 1.00 89.44 254 PRO A N 1
ATOM 2002 C CA . PRO A 1 254 ? 14.920 1.186 -12.556 1.00 89.44 254 PRO A CA 1
ATOM 2003 C C . PRO A 1 254 ? 15.087 2.616 -12.021 1.00 89.44 254 PRO A C 1
ATOM 2005 O O . PRO A 1 254 ? 15.323 3.553 -12.786 1.00 89.44 254 PRO A O 1
ATOM 2008 N N . CYS A 1 255 ? 15.014 2.795 -10.704 1.00 91.50 255 CYS A N 1
ATOM 2009 C CA . CYS A 1 255 ? 15.275 4.070 -10.036 1.00 91.50 255 CYS A CA 1
ATOM 2010 C C . CYS A 1 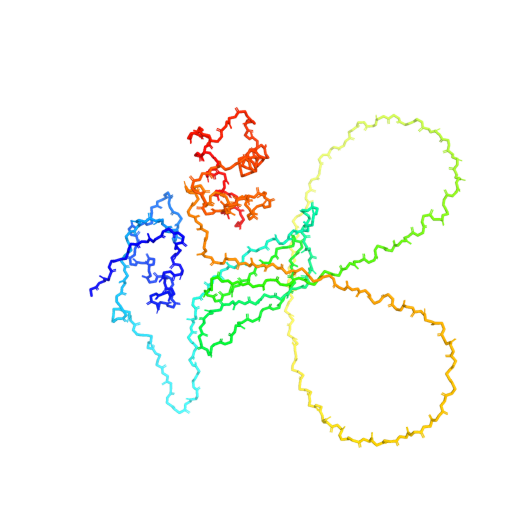255 ? 16.369 3.895 -8.980 1.00 91.50 255 CYS A C 1
ATOM 2012 O O . CYS A 1 255 ? 16.348 2.951 -8.193 1.00 91.50 255 CYS A O 1
ATOM 2014 N N . GLU A 1 256 ? 17.331 4.815 -8.965 1.00 89.25 256 GLU A N 1
ATOM 2015 C CA . GLU A 1 256 ? 18.374 4.875 -7.940 1.00 89.25 256 GLU A CA 1
ATOM 2016 C C . GLU A 1 256 ? 17.993 5.917 -6.873 1.00 89.25 256 GLU A C 1
ATOM 2018 O O . GLU A 1 256 ? 17.311 6.904 -7.161 1.00 89.25 256 GLU A O 1
ATOM 2023 N N . GLU A 1 257 ? 18.443 5.696 -5.632 1.00 81.81 257 GLU A N 1
ATOM 2024 C CA . GLU A 1 257 ? 18.350 6.662 -4.522 1.00 81.81 257 GLU A CA 1
ATOM 2025 C C . GLU A 1 257 ? 16.935 7.264 -4.340 1.00 81.81 257 GLU A C 1
ATOM 2027 O O . GLU A 1 257 ? 16.677 8.451 -4.575 1.00 81.81 257 GLU A O 1
ATOM 2032 N N . MET A 1 258 ? 16.003 6.409 -3.903 1.00 78.12 258 MET A N 1
ATOM 2033 C CA . MET A 1 258 ? 14.563 6.700 -3.781 1.00 78.12 258 MET A CA 1
ATOM 2034 C C . MET A 1 258 ? 14.239 7.874 -2.847 1.00 78.12 258 MET A C 1
ATOM 2036 O O . MET A 1 258 ? 13.266 8.590 -3.057 1.00 78.12 258 MET A O 1
ATOM 2040 N N . GLU A 1 259 ? 15.072 8.113 -1.831 1.00 80.88 259 GLU A N 1
ATOM 2041 C CA . GLU A 1 259 ? 14.833 9.150 -0.819 1.00 80.88 259 GLU A CA 1
ATOM 2042 C C . GLU A 1 259 ? 15.242 10.563 -1.280 1.00 80.88 259 GLU A C 1
ATOM 2044 O O . GLU A 1 259 ? 14.891 11.555 -0.634 1.00 80.88 259 GLU A O 1
ATOM 2049 N N . GLU A 1 260 ? 15.976 10.699 -2.391 1.00 83.88 260 GLU A N 1
ATOM 2050 C CA . GLU A 1 260 ? 16.440 12.006 -2.850 1.00 83.88 260 GLU A CA 1
ATOM 2051 C C . GLU A 1 260 ? 15.336 12.812 -3.546 1.00 83.88 260 GLU A C 1
ATOM 2053 O O . GLU A 1 260 ? 14.724 12.392 -4.529 1.00 83.88 260 GLU A O 1
ATOM 2058 N N . ALA A 1 261 ? 15.154 14.062 -3.109 1.00 87.69 261 ALA A N 1
ATOM 2059 C CA . ALA A 1 261 ? 14.237 15.026 -3.721 1.00 87.69 261 ALA A CA 1
ATOM 2060 C C . ALA A 1 261 ? 14.764 15.614 -5.049 1.00 87.69 261 ALA A C 1
ATOM 2062 O O . ALA A 1 261 ? 14.554 16.794 -5.344 1.00 87.69 261 ALA A O 1
ATOM 2063 N N . ARG A 1 262 ? 15.493 14.819 -5.838 1.00 90.56 262 ARG A N 1
ATOM 2064 C CA . ARG A 1 262 ? 16.069 15.213 -7.123 1.00 90.56 262 ARG A CA 1
ATOM 2065 C C . ARG A 1 262 ? 16.107 14.031 -8.090 1.00 90.56 262 ARG A C 1
ATOM 2067 O O . ARG A 1 262 ? 16.346 12.894 -7.694 1.00 90.56 262 ARG A O 1
ATOM 2074 N N . TRP A 1 263 ? 15.895 14.329 -9.370 1.00 90.31 263 TRP A N 1
ATOM 2075 C CA . TRP A 1 263 ? 16.117 13.384 -10.458 1.00 90.31 263 TRP A CA 1
ATOM 2076 C C . TRP A 1 263 ? 17.614 13.155 -10.670 1.00 90.31 263 TRP A C 1
ATOM 2078 O O . TRP A 1 263 ? 18.350 14.085 -11.016 1.00 90.31 263 TRP A O 1
ATOM 2088 N N . ASP A 1 264 ? 18.047 11.919 -10.466 1.00 92.31 264 ASP A N 1
ATOM 2089 C CA . ASP A 1 264 ? 19.309 11.399 -10.976 1.00 92.31 264 ASP A CA 1
ATOM 2090 C C . ASP A 1 264 ? 19.165 10.987 -12.456 1.00 92.31 264 ASP A C 1
ATOM 2092 O O . ASP A 1 264 ? 18.079 11.041 -13.047 1.00 92.31 264 ASP A O 1
ATOM 2096 N N . GLU A 1 265 ? 20.282 10.624 -13.084 1.00 91.88 265 GLU A N 1
ATOM 2097 C CA . GLU A 1 265 ? 20.302 10.267 -14.504 1.00 91.88 265 GLU A CA 1
ATOM 2098 C C . GLU A 1 265 ? 19.500 8.989 -14.796 1.00 91.88 265 GLU A C 1
ATOM 2100 O O . GLU A 1 265 ? 18.806 8.929 -15.814 1.00 91.88 265 GLU A O 1
ATOM 2105 N N . THR A 1 266 ? 19.553 8.000 -13.903 1.00 93.56 266 THR A N 1
ATOM 2106 C CA . THR A 1 266 ? 18.871 6.709 -14.044 1.00 93.56 266 THR A CA 1
ATOM 2107 C C . THR A 1 266 ? 17.359 6.896 -13.924 1.00 93.56 266 THR A C 1
ATOM 2109 O O . THR A 1 266 ? 16.623 6.596 -14.866 1.00 93.56 266 THR A O 1
ATOM 2112 N N . SER A 1 267 ? 16.893 7.532 -12.848 1.00 94.06 267 SER A N 1
ATOM 2113 C CA . SER A 1 267 ? 15.474 7.833 -12.624 1.00 94.06 267 SER A CA 1
ATOM 2114 C C . SER A 1 267 ? 14.895 8.761 -13.696 1.00 94.06 267 SER A C 1
ATOM 2116 O O . SER A 1 267 ? 13.748 8.600 -14.110 1.00 94.06 267 SER A O 1
ATOM 2118 N N . GLY A 1 268 ? 15.685 9.719 -14.195 1.00 92.75 268 GLY A N 1
ATOM 2119 C CA . GLY A 1 268 ? 15.279 10.582 -15.304 1.00 92.75 268 GLY A CA 1
ATOM 2120 C C . GLY A 1 268 ? 15.061 9.809 -16.610 1.00 92.75 268 GLY A C 1
ATOM 2121 O O . GLY A 1 268 ? 14.096 10.077 -17.327 1.00 92.75 268 GLY A O 1
ATOM 2122 N N . ARG A 1 269 ? 15.919 8.824 -16.917 1.00 92.69 269 ARG A N 1
ATOM 2123 C CA . ARG A 1 269 ? 15.743 7.935 -18.082 1.00 92.69 269 ARG A CA 1
ATOM 2124 C C . ARG A 1 269 ? 14.527 7.032 -17.927 1.00 92.69 269 ARG A C 1
ATOM 2126 O O . ARG A 1 269 ? 13.777 6.892 -18.888 1.00 92.69 269 ARG A O 1
ATOM 2133 N N . SER A 1 270 ? 14.311 6.492 -16.736 1.00 94.00 270 SER A N 1
ATOM 2134 C CA . SER A 1 270 ? 13.141 5.683 -16.392 1.00 94.00 270 SER A CA 1
ATOM 2135 C C . SER A 1 270 ? 11.838 6.454 -16.566 1.00 94.00 270 SER A C 1
ATOM 2137 O O . SER A 1 270 ? 10.934 5.992 -17.258 1.00 94.00 270 SER A O 1
ATOM 2139 N N . LEU A 1 271 ? 11.780 7.695 -16.074 1.00 94.06 271 LEU A N 1
ATOM 2140 C CA . LEU A 1 271 ? 10.627 8.562 -16.298 1.00 94.06 271 LEU A CA 1
ATOM 2141 C C . LEU A 1 271 ? 10.395 8.848 -17.792 1.00 94.06 271 LEU A C 1
ATOM 2143 O O . LEU A 1 271 ? 9.256 8.859 -18.255 1.00 94.06 271 LEU A O 1
ATOM 2147 N N . LEU A 1 272 ? 11.460 9.087 -18.564 1.00 92.69 272 LEU A N 1
ATOM 2148 C CA . LEU A 1 272 ? 11.353 9.305 -20.010 1.00 92.69 272 LEU A CA 1
ATOM 2149 C C . LEU A 1 272 ? 10.890 8.050 -20.761 1.00 92.69 272 LEU A C 1
ATOM 2151 O O . LEU A 1 272 ? 10.129 8.183 -21.719 1.00 92.69 272 LEU A O 1
ATOM 2155 N N . ALA A 1 273 ? 11.340 6.864 -20.346 1.00 92.81 273 ALA A N 1
ATOM 2156 C CA . ALA A 1 273 ? 10.918 5.585 -20.908 1.00 92.81 273 ALA A CA 1
ATOM 2157 C C . ALA A 1 273 ? 9.421 5.357 -20.667 1.00 92.81 273 ALA A C 1
ATOM 2159 O O . ALA A 1 273 ? 8.681 5.209 -21.639 1.00 92.81 273 ALA A O 1
ATOM 2160 N N . PHE A 1 274 ? 8.975 5.492 -19.414 1.00 94.50 274 PHE A N 1
ATOM 2161 C CA . PHE A 1 274 ? 7.561 5.437 -19.039 1.00 94.50 274 PHE A CA 1
ATOM 2162 C C . PHE A 1 274 ? 6.716 6.415 -19.860 1.00 94.50 274 PHE A C 1
ATOM 2164 O O . PHE A 1 274 ? 5.734 6.054 -20.503 1.00 94.50 274 PHE A O 1
ATOM 2171 N N . MET A 1 275 ? 7.139 7.676 -19.926 1.00 94.19 275 MET A N 1
ATOM 2172 C CA . MET A 1 275 ? 6.416 8.698 -20.682 1.00 94.19 275 MET A CA 1
ATOM 2173 C C . MET A 1 275 ? 6.359 8.385 -22.185 1.00 94.19 275 MET A C 1
ATOM 2175 O O . MET A 1 275 ? 5.344 8.661 -22.826 1.00 94.19 275 MET A O 1
ATOM 2179 N N . ALA A 1 276 ? 7.421 7.817 -22.762 1.00 91.94 276 ALA A N 1
ATOM 2180 C CA . ALA A 1 276 ? 7.452 7.426 -24.168 1.00 91.94 276 ALA A CA 1
ATOM 2181 C C . ALA A 1 276 ? 6.493 6.267 -24.472 1.00 91.94 276 ALA A C 1
ATOM 2183 O O . ALA A 1 276 ? 5.853 6.282 -25.523 1.00 91.94 276 ALA A O 1
ATOM 2184 N N . GLU A 1 277 ? 6.387 5.302 -23.561 1.00 93.31 277 GLU A N 1
ATOM 2185 C CA . GLU A 1 277 ? 5.446 4.184 -23.639 1.00 93.31 277 GLU A CA 1
ATOM 2186 C C . GLU A 1 277 ? 3.991 4.665 -23.568 1.00 93.31 277 GLU A C 1
ATOM 2188 O O . GLU A 1 277 ? 3.159 4.279 -24.384 1.00 93.31 277 GLU A O 1
ATOM 2193 N N . GLN A 1 278 ? 3.726 5.667 -22.729 1.00 94.06 278 GLN A N 1
ATOM 2194 C CA . GLN A 1 278 ? 2.439 6.369 -22.644 1.00 94.06 278 GLN A CA 1
ATOM 2195 C C . GLN A 1 278 ? 2.187 7.361 -23.809 1.00 94.06 278 GLN A C 1
ATOM 2197 O O . GLN A 1 278 ? 1.289 8.210 -23.752 1.00 94.06 278 GLN A O 1
ATOM 2202 N N . GLY A 1 279 ? 2.998 7.311 -24.874 1.00 91.81 279 GLY A N 1
ATOM 2203 C CA . GLY A 1 279 ? 2.838 8.120 -26.086 1.00 91.81 279 GLY A CA 1
ATOM 2204 C C . GLY A 1 279 ? 3.183 9.608 -25.930 1.00 91.81 279 GLY A C 1
ATOM 2205 O O . GLY A 1 279 ? 2.760 10.438 -26.743 1.00 91.81 279 GLY A O 1
ATOM 2206 N N . ALA A 1 280 ? 3.924 9.997 -24.890 1.00 87.12 280 ALA A N 1
ATOM 2207 C CA . ALA A 1 280 ? 4.403 11.365 -24.727 1.00 87.12 280 ALA A CA 1
ATOM 2208 C C . ALA A 1 280 ? 5.663 11.635 -25.584 1.00 87.12 280 ALA A C 1
ATOM 2210 O O . ALA A 1 280 ? 6.468 10.737 -25.846 1.00 87.12 280 ALA A O 1
ATOM 2211 N N . PRO A 1 281 ? 5.873 12.882 -26.046 1.00 83.38 281 PRO A N 1
ATOM 2212 C CA . PRO A 1 281 ? 7.042 13.224 -26.850 1.00 83.38 281 PRO A CA 1
ATOM 2213 C C . PRO A 1 281 ? 8.346 13.076 -26.046 1.00 83.38 281 PRO A C 1
ATOM 2215 O O . PRO A 1 281 ? 8.507 13.683 -24.992 1.00 83.38 281 PRO A O 1
ATOM 2218 N N . ARG A 1 282 ? 9.319 12.337 -26.598 1.00 75.81 282 ARG A N 1
ATOM 2219 C CA . ARG A 1 282 ? 10.611 11.979 -25.964 1.00 75.81 282 ARG A CA 1
ATOM 2220 C C . ARG A 1 282 ? 11.560 13.146 -25.633 1.00 75.81 282 ARG A C 1
ATOM 2222 O O . ARG A 1 282 ? 12.645 12.900 -25.123 1.00 75.81 282 ARG A O 1
ATOM 2229 N N . ASN A 1 283 ? 11.223 14.393 -25.973 1.00 73.62 283 ASN A N 1
ATOM 2230 C CA . ASN A 1 283 ? 12.216 15.473 -26.091 1.00 73.62 283 ASN A CA 1
ATOM 2231 C C . ASN A 1 283 ? 12.138 16.571 -25.016 1.00 73.62 283 ASN A C 1
ATOM 2233 O O . ASN A 1 283 ? 12.789 17.605 -25.153 1.00 73.62 283 ASN A O 1
ATOM 2237 N N . THR A 1 284 ? 11.345 16.375 -23.965 1.00 70.69 284 THR A N 1
ATOM 2238 C CA . THR A 1 284 ? 11.261 17.298 -22.822 1.00 70.69 284 THR A CA 1
ATOM 2239 C C . THR A 1 284 ? 11.994 16.707 -21.631 1.00 70.69 284 THR A C 1
ATOM 2241 O O . THR A 1 284 ? 11.658 15.623 -21.169 1.00 70.69 284 THR A O 1
ATOM 2244 N N . PHE A 1 285 ? 13.020 17.415 -21.163 1.00 74.81 285 PHE A N 1
ATOM 2245 C CA . PHE A 1 285 ? 13.773 17.040 -19.969 1.00 74.81 285 PHE A CA 1
ATOM 2246 C C . PHE A 1 285 ? 12.874 17.169 -18.719 1.00 74.81 285 PHE A C 1
ATOM 2248 O O . PHE A 1 285 ? 12.019 18.059 -18.702 1.00 74.81 285 PHE A O 1
ATOM 2255 N N . PRO A 1 286 ? 13.067 16.348 -17.669 1.00 71.62 286 PRO A N 1
ATOM 2256 C CA . PRO A 1 286 ? 12.234 16.341 -16.457 1.00 71.62 286 PRO A CA 1
ATOM 2257 C C . PRO A 1 286 ? 12.212 17.639 -15.629 1.00 71.62 286 PRO A C 1
ATOM 2259 O O . PRO A 1 286 ? 11.504 17.697 -14.631 1.00 71.62 286 PRO A O 1
ATOM 2262 N N . ASP A 1 287 ? 12.932 18.689 -16.030 1.00 79.19 287 ASP A N 1
ATOM 2263 C CA . ASP A 1 287 ? 12.898 19.995 -15.354 1.00 79.19 287 ASP A CA 1
ATOM 2264 C C . ASP A 1 287 ? 11.700 20.872 -15.781 1.00 79.19 287 ASP A C 1
ATOM 2266 O O . ASP A 1 287 ? 11.476 21.943 -15.213 1.00 79.19 287 ASP A O 1
ATOM 2270 N N . ASP A 1 288 ? 10.932 20.458 -16.795 1.00 87.88 288 ASP A N 1
ATOM 2271 C CA . ASP A 1 288 ? 9.715 21.159 -17.215 1.00 87.88 288 ASP A CA 1
ATOM 2272 C C . ASP A 1 288 ? 8.526 20.768 -16.318 1.00 87.88 288 ASP A C 1
ATOM 2274 O O . ASP A 1 288 ? 8.066 19.627 -16.322 1.00 87.88 288 ASP A O 1
ATOM 2278 N N . GLU A 1 289 ? 7.982 21.729 -15.567 1.00 90.31 289 GLU A N 1
ATOM 2279 C CA . GLU A 1 289 ? 6.845 21.495 -14.665 1.00 90.31 289 GLU A CA 1
ATOM 2280 C C . GLU A 1 289 ? 5.601 20.971 -15.401 1.00 90.31 289 GLU A C 1
ATOM 2282 O O . GLU A 1 289 ? 4.840 20.183 -14.846 1.00 90.31 289 GLU A O 1
ATOM 2287 N N . SER A 1 290 ? 5.392 21.350 -16.667 1.00 89.06 290 SER A N 1
ATOM 2288 C CA . SER A 1 290 ? 4.275 20.825 -17.462 1.00 89.06 290 SER A CA 1
ATOM 2289 C C . SER A 1 290 ? 4.469 19.348 -17.819 1.00 89.06 290 SER A C 1
ATOM 2291 O O . SER A 1 290 ? 3.502 18.581 -17.852 1.00 89.06 290 SER A O 1
ATOM 2293 N N . PHE A 1 291 ? 5.722 18.933 -18.020 1.00 90.25 291 PHE A N 1
ATOM 2294 C CA . PHE A 1 291 ? 6.088 17.538 -18.219 1.00 90.25 291 PHE A CA 1
ATOM 2295 C C . PHE A 1 291 ? 5.888 16.736 -16.929 1.00 90.25 291 PHE A C 1
ATOM 2297 O O . PHE A 1 291 ? 5.233 15.695 -16.966 1.00 90.25 291 PHE A O 1
ATOM 2304 N N . LEU A 1 292 ? 6.360 17.249 -15.785 1.00 91.12 292 LEU A N 1
ATOM 2305 C CA . LEU A 1 292 ? 6.166 16.603 -14.483 1.00 91.12 292 LEU A CA 1
ATOM 2306 C C . LEU A 1 292 ? 4.690 16.510 -14.096 1.00 91.12 292 LEU A C 1
ATOM 2308 O O . LEU A 1 292 ? 4.252 15.465 -13.630 1.00 91.12 292 LEU A O 1
ATOM 2312 N N . ALA A 1 293 ? 3.893 17.553 -14.330 1.00 90.88 293 ALA A N 1
ATOM 2313 C CA . ALA A 1 293 ? 2.455 17.515 -14.078 1.00 90.88 293 ALA A CA 1
ATOM 2314 C C . ALA A 1 293 ? 1.764 16.398 -14.878 1.00 90.88 293 ALA A C 1
ATOM 2316 O O . ALA A 1 293 ? 0.953 15.654 -14.325 1.00 90.88 293 ALA A O 1
ATOM 2317 N N . ARG A 1 294 ? 2.130 16.227 -16.157 1.00 91.62 294 ARG A N 1
ATOM 2318 C CA . ARG A 1 294 ? 1.611 15.135 -16.992 1.00 91.62 294 ARG A CA 1
ATOM 2319 C C . ARG A 1 294 ? 2.097 13.766 -16.518 1.00 91.62 294 ARG A C 1
ATOM 2321 O O . ARG A 1 294 ? 1.300 12.836 -16.469 1.00 91.62 294 ARG A O 1
ATOM 2328 N N . ALA A 1 295 ? 3.370 13.645 -16.154 1.00 92.69 295 ALA A N 1
ATOM 2329 C CA . ALA A 1 295 ? 3.919 12.415 -15.596 1.00 92.69 295 ALA A CA 1
ATOM 2330 C C . ALA A 1 295 ? 3.194 11.998 -14.313 1.00 92.69 295 ALA A C 1
ATOM 2332 O O . ALA A 1 295 ? 2.780 10.853 -14.197 1.00 92.69 295 ALA A O 1
ATOM 2333 N N . ARG A 1 296 ? 2.963 12.935 -13.386 1.00 93.69 296 ARG A N 1
ATOM 2334 C CA . ARG A 1 296 ? 2.185 12.693 -12.162 1.00 93.69 296 ARG A CA 1
ATOM 2335 C C . ARG A 1 296 ? 0.772 12.213 -12.481 1.00 93.69 296 ARG A C 1
ATOM 2337 O O . ARG A 1 296 ? 0.293 11.294 -11.832 1.00 93.69 296 ARG A O 1
ATOM 2344 N N . GLN A 1 297 ? 0.112 12.812 -13.474 1.00 91.19 297 GLN A N 1
ATOM 2345 C CA . GLN A 1 297 ? -1.225 12.392 -13.900 1.00 91.19 297 GLN A CA 1
ATOM 2346 C C . GLN A 1 297 ? -1.228 10.965 -14.465 1.00 91.19 297 GLN A C 1
ATOM 2348 O O . GLN A 1 297 ? -2.124 10.193 -14.144 1.00 91.19 297 GLN A O 1
ATOM 2353 N N . LEU A 1 298 ? -0.237 10.615 -15.290 1.00 91.69 298 LEU A N 1
ATOM 2354 C CA . LEU A 1 298 ? -0.114 9.272 -15.859 1.00 91.69 298 LEU A CA 1
ATOM 2355 C C . LEU A 1 298 ? 0.244 8.234 -14.794 1.00 91.69 298 LEU A C 1
ATOM 2357 O O . LEU A 1 298 ? -0.383 7.188 -14.764 1.00 91.69 298 LEU A O 1
ATOM 2361 N N . LEU A 1 299 ? 1.175 8.542 -13.887 1.00 92.19 299 LEU A N 1
ATOM 2362 C CA . LEU A 1 299 ? 1.527 7.661 -12.771 1.00 92.19 299 LEU A CA 1
ATOM 2363 C C . LEU A 1 299 ? 0.347 7.438 -11.820 1.00 92.19 299 LEU A C 1
ATOM 2365 O O . LEU A 1 299 ? 0.176 6.324 -11.349 1.00 92.19 299 LEU A O 1
ATOM 2369 N N . ARG A 1 300 ? -0.474 8.468 -11.555 1.00 88.75 300 ARG A N 1
ATOM 2370 C CA . ARG A 1 300 ? -1.745 8.299 -10.827 1.00 88.75 300 ARG A CA 1
ATOM 2371 C C . ARG A 1 300 ? -2.670 7.356 -11.579 1.00 88.75 300 ARG A C 1
ATOM 2373 O O . ARG A 1 300 ? -3.102 6.374 -11.013 1.00 88.75 300 ARG A O 1
ATOM 2380 N N . ARG A 1 301 ? -2.907 7.605 -12.870 1.00 87.69 301 ARG A N 1
ATOM 2381 C CA . ARG A 1 301 ? -3.798 6.762 -13.676 1.00 87.69 301 ARG A CA 1
ATOM 2382 C C . ARG A 1 301 ? -3.330 5.310 -13.746 1.00 87.69 301 ARG A C 1
ATOM 2384 O O . ARG A 1 301 ? -4.174 4.439 -13.749 1.00 87.69 301 ARG A O 1
ATOM 2391 N N . GLU A 1 302 ? -2.032 5.052 -13.848 1.00 87.81 302 GLU A N 1
ATOM 2392 C CA . GLU A 1 302 ? -1.521 3.680 -13.917 1.00 87.81 302 GLU A CA 1
ATOM 2393 C C . GLU A 1 302 ? -1.612 2.978 -12.561 1.00 87.81 302 GLU A C 1
ATOM 2395 O O . GLU A 1 302 ? -1.988 1.818 -12.482 1.00 87.81 302 GLU A O 1
ATOM 2400 N N . HIS A 1 303 ? -1.331 3.711 -11.483 1.00 81.19 303 HIS A N 1
ATOM 2401 C CA . HIS A 1 303 ? -1.465 3.211 -10.120 1.00 81.19 303 HIS A CA 1
ATOM 2402 C C . HIS A 1 303 ? -2.932 2.947 -9.736 1.00 81.19 303 HIS A C 1
ATOM 2404 O O . HIS A 1 303 ? -3.222 1.932 -9.118 1.00 81.19 303 HIS A O 1
ATOM 2410 N N . ASP A 1 304 ? -3.841 3.846 -10.118 1.00 73.38 304 ASP A N 1
ATOM 2411 C CA . ASP A 1 304 ? -5.271 3.793 -9.787 1.00 73.38 304 ASP A CA 1
ATOM 2412 C C . ASP A 1 304 ? -6.085 3.021 -10.844 1.00 73.38 304 ASP A C 1
ATOM 2414 O O . ASP A 1 304 ? -7.242 2.713 -10.628 1.00 73.38 304 ASP A O 1
ATOM 2418 N N . GLY A 1 305 ? -5.522 2.770 -12.030 1.00 56.78 305 GLY A N 1
ATOM 2419 C CA . GLY A 1 305 ? -6.157 2.057 -13.148 1.00 56.78 305 GLY A CA 1
ATOM 2420 C C . GLY A 1 305 ? -5.812 0.571 -13.197 1.00 56.78 305 GLY A C 1
ATOM 2421 O O . GLY A 1 305 ? -6.366 -0.159 -14.014 1.00 56.78 305 GLY A O 1
ATOM 2422 N N . LEU A 1 306 ? -4.945 0.122 -12.291 1.00 51.50 306 LEU A N 1
ATOM 2423 C CA . LEU A 1 306 ? -4.950 -1.241 -11.776 1.00 51.50 306 LEU A CA 1
ATOM 2424 C C . LEU A 1 306 ? -6.159 -1.435 -10.820 1.00 51.50 306 LEU A C 1
ATOM 2426 O O . LEU A 1 306 ? -6.005 -2.042 -9.764 1.00 51.50 306 LEU A O 1
ATOM 2430 N N . GLU A 1 307 ? -7.350 -0.956 -11.183 1.00 39.34 307 GLU A N 1
ATOM 2431 C CA . GLU A 1 307 ? -8.641 -1.150 -10.488 1.00 39.34 307 GLU A CA 1
ATOM 2432 C C . GLU A 1 307 ? -9.636 -1.901 -11.382 1.00 39.34 307 GLU A C 1
ATOM 2434 O O . GLU A 1 307 ? -9.591 -1.706 -12.622 1.00 39.34 307 GLU A O 1
#

Sequence (307 aa):
MPETYEVKPGEDLVHIAHAKGFNNLDTLLEANEALWTEDRVRGEVHAGDTLQVPTREELTPIQATCETGRRHTFVCKTLKMEVRVLPLDEEGQPYRNAPYTLEVHLGQEGVEDPIIEGETDEDGVVEEWVPVAKRATLRLLVVRDEEEDEDEDDLEDSDEEASERDPVEGMSEEEKEESDGSGGENAMSDVDDAHEEPSSRSRRSDDEDFTMEDDAEDDVERDELVILELRLGELAPVDTIPGMKDRLHNLGYPCEEMEEARWDETSGRSLLAFMAEQGAPRNTFPDDESFLARARQLLRREHDGLE